Protein AF-A0A970XYF6-F1 (afdb_monomer_lite)

Sequence (187 aa):
MALTLLLAFLLIQAPGLGAMNSCRLVVEAEEDGLLGKEGKPLGPAVLFSDPVTIPAFRMRFVDSKSGQLVVPSTITIAYVWKWLKYPYPEHSWGVWSSASDVVECFEPSAEIQVPEFKVRPRGWYDGKYVKFPFWRRPSFEGIHIVLTLNGSTARSTISPKQSMRLKNKTAVFRVNCTGDSTIVVGK

Foldseek 3Di:
DDDDDDDDDDPPPDDDDDPALDWDFPFDWAWLPPPDDDDDDPDDWDFWDDKDKQAKFKEAEAAQPPRHQDWFPWKKKWFKKWAFDPPDPVDNLGDTGMITTIIIRNDTDRMHIDHIDIHIFTDDDPCPDVDNPDPDGMGGAFMKMWTHHDVAIAIDTQGPVRSVLRHVWYWYWHGDRPDHIYIDTDD

Secondary structure (DSSP, 8-state):
---------------------BEE----EEETGGG----S-SSS--EE---EEE--EEEEEEETTT--B---SEEEEEEEEEEEE-SBTTBTT-EEEEEEEEEEE-S--SEEEEPPEEE--EE------SS---S---EEEEEEEEEEETTEEEEEEE-HHHHTT-TT-EEEEEE-SSS--EEEE--

pLDDT: mean 76.96, std 18.79, range [36.03, 96.06]

Structure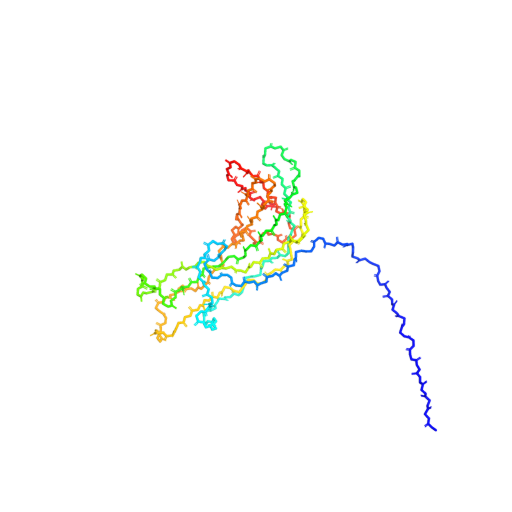 (mmCIF, N/CA/C/O backbone):
data_AF-A0A970XYF6-F1
#
_entry.id   AF-A0A970XYF6-F1
#
loop_
_atom_site.group_PDB
_atom_site.id
_atom_site.type_symbol
_atom_site.label_atom_id
_atom_site.label_alt_id
_atom_site.label_comp_id
_atom_site.label_asym_id
_atom_site.label_entity_id
_atom_site.label_seq_id
_atom_site.pdbx_PDB_ins_code
_atom_site.Cartn_x
_atom_site.Cartn_y
_atom_site.Cartn_z
_atom_site.occupancy
_atom_site.B_iso_or_equiv
_atom_site.auth_seq_id
_atom_site.auth_comp_id
_atom_site.auth_asym_id
_atom_site.auth_atom_id
_atom_site.pdbx_PDB_model_num
ATOM 1 N N . MET A 1 1 ? -35.439 -51.727 -24.763 1.00 43.12 1 MET A N 1
ATOM 2 C CA . MET A 1 1 ? -34.171 -51.345 -24.105 1.00 43.12 1 MET A CA 1
ATOM 3 C C . MET A 1 1 ? -34.085 -49.829 -24.068 1.00 43.12 1 MET A C 1
ATOM 5 O O . MET A 1 1 ? -33.892 -49.245 -25.120 1.00 43.12 1 MET A O 1
ATOM 9 N N . ALA A 1 2 ? -34.300 -49.225 -22.898 1.00 36.56 2 ALA A N 1
ATOM 10 C CA . ALA A 1 2 ? -33.763 -47.925 -22.468 1.00 36.56 2 ALA A CA 1
ATOM 11 C C . ALA A 1 2 ? -34.399 -47.611 -21.104 1.00 36.56 2 ALA A C 1
ATOM 13 O O . ALA A 1 2 ? -35.549 -47.192 -21.021 1.00 36.56 2 ALA A O 1
ATOM 14 N N . LEU A 1 3 ? -33.667 -47.936 -20.039 1.00 36.12 3 LEU A N 1
ATOM 15 C CA . LEU A 1 3 ? -34.016 -47.648 -18.654 1.00 36.12 3 LEU A CA 1
ATOM 16 C C . LEU A 1 3 ? -33.386 -46.291 -18.315 1.00 36.12 3 LEU A C 1
ATOM 18 O O . LEU A 1 3 ? -32.170 -46.203 -18.157 1.00 36.12 3 LEU A O 1
ATOM 22 N N . THR A 1 4 ? -34.184 -45.227 -18.272 1.00 42.38 4 THR A N 1
ATOM 23 C CA . THR A 1 4 ? -33.694 -43.875 -17.970 1.00 42.38 4 THR A CA 1
ATOM 24 C C . THR A 1 4 ? -33.702 -43.664 -16.457 1.00 42.38 4 THR A C 1
ATOM 26 O O . THR A 1 4 ? -34.743 -43.406 -15.857 1.00 42.38 4 THR A O 1
ATOM 29 N N . LEU A 1 5 ? -32.532 -43.812 -15.833 1.00 42.03 5 LEU A N 1
ATOM 30 C CA . LEU A 1 5 ? -32.266 -43.440 -14.443 1.00 42.03 5 LEU A CA 1
ATOM 31 C C . LEU A 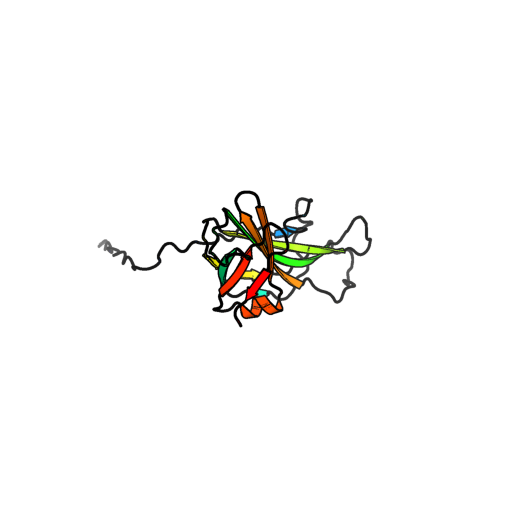1 5 ? -32.232 -41.902 -14.339 1.00 42.03 5 LEU A C 1
ATOM 33 O O . LEU A 1 5 ? -31.308 -41.275 -14.855 1.00 42.03 5 LEU A O 1
ATOM 37 N N . LEU A 1 6 ? -33.205 -41.284 -13.665 1.00 41.19 6 LEU A N 1
ATOM 38 C CA . LEU A 1 6 ? -33.086 -39.895 -13.208 1.00 41.19 6 LEU A CA 1
ATOM 39 C C . LEU A 1 6 ? -32.443 -39.893 -11.815 1.00 41.19 6 LEU A C 1
ATOM 41 O O . LEU A 1 6 ? -33.078 -40.253 -10.825 1.00 41.19 6 LEU A O 1
ATOM 45 N N . LEU A 1 7 ? -31.170 -39.494 -11.744 1.00 44.16 7 LEU A N 1
ATOM 46 C CA . LEU A 1 7 ? -30.498 -39.172 -10.486 1.00 44.16 7 LEU A CA 1
ATOM 47 C C . LEU A 1 7 ? -31.094 -37.880 -9.909 1.00 44.16 7 LEU A C 1
ATOM 49 O O . LEU A 1 7 ? -30.929 -36.800 -10.476 1.00 44.16 7 LEU A O 1
ATOM 53 N N . ALA A 1 8 ? -31.738 -37.990 -8.749 1.00 43.50 8 ALA A N 1
ATOM 54 C CA . ALA A 1 8 ? -32.056 -36.857 -7.895 1.00 43.50 8 ALA A CA 1
ATOM 55 C C . ALA A 1 8 ? -30.763 -36.345 -7.234 1.00 43.50 8 ALA A C 1
ATOM 57 O O . ALA A 1 8 ? -30.212 -36.989 -6.341 1.00 43.50 8 ALA A O 1
ATOM 58 N N . PHE A 1 9 ? -30.266 -35.190 -7.676 1.00 40.78 9 PHE A N 1
ATOM 59 C CA . PHE A 1 9 ? -29.205 -34.468 -6.978 1.00 40.78 9 PHE A CA 1
ATOM 60 C C . PHE A 1 9 ? -29.802 -33.756 -5.757 1.00 40.78 9 PHE A C 1
ATOM 62 O O . PHE A 1 9 ? -30.422 -32.700 -5.874 1.00 40.78 9 PHE A O 1
ATOM 69 N N . LEU A 1 10 ? -29.603 -34.342 -4.574 1.00 37.97 10 LEU A N 1
ATOM 70 C CA . LEU A 1 10 ? -29.717 -33.631 -3.304 1.00 37.97 10 LEU A CA 1
ATOM 71 C C . LEU A 1 10 ? -28.627 -32.550 -3.250 1.00 37.97 10 LEU A C 1
ATOM 73 O O . LEU A 1 10 ? -27.446 -32.849 -3.075 1.00 37.97 10 LEU A O 1
ATOM 77 N N . LEU A 1 11 ? -29.028 -31.286 -3.383 1.00 37.09 11 LEU A N 1
ATOM 78 C CA . LEU A 1 11 ? -28.206 -30.145 -2.990 1.00 37.09 11 LEU A CA 1
ATOM 79 C C . LEU A 1 11 ? -28.120 -30.123 -1.461 1.00 37.09 11 LEU A C 1
ATOM 81 O O . LEU A 1 11 ? -29.025 -29.655 -0.773 1.00 37.09 11 LEU A O 1
ATOM 85 N N . ILE A 1 12 ? -27.015 -30.643 -0.933 1.00 41.81 12 ILE A N 1
ATOM 86 C CA . ILE A 1 12 ? -26.591 -30.399 0.443 1.00 41.81 12 ILE A CA 1
ATOM 87 C C . ILE A 1 12 ? -26.242 -28.908 0.527 1.00 41.81 12 ILE A C 1
ATOM 89 O O . ILE A 1 12 ? -25.184 -28.479 0.068 1.00 41.81 12 ILE A O 1
ATOM 93 N N . GLN A 1 13 ? -27.147 -28.103 1.083 1.00 40.66 13 GLN A N 1
ATOM 94 C CA . GLN A 1 13 ? -26.818 -26.752 1.525 1.00 40.66 13 GLN A CA 1
ATOM 95 C C . GLN A 1 13 ? -25.887 -26.872 2.733 1.00 40.66 13 GLN A C 1
ATOM 97 O O . GLN A 1 13 ? -26.321 -27.183 3.841 1.00 40.66 13 GLN A O 1
ATOM 102 N N . ALA A 1 14 ? -24.591 -26.657 2.512 1.00 38.78 14 ALA A N 1
ATOM 103 C CA . ALA A 1 14 ? -23.651 -26.451 3.601 1.00 38.78 14 ALA A CA 1
ATOM 104 C C . ALA A 1 14 ? -23.989 -25.116 4.297 1.00 38.78 14 ALA A C 1
ATOM 106 O O . ALA A 1 14 ? -24.052 -24.085 3.621 1.00 38.78 14 ALA A O 1
ATOM 107 N N . PRO A 1 15 ? -24.208 -25.096 5.622 1.00 45.72 15 PRO A N 1
ATOM 108 C CA . PRO A 1 15 ? -24.385 -23.858 6.357 1.00 45.72 15 PRO A CA 1
ATOM 109 C C . PRO A 1 15 ? -23.005 -23.296 6.710 1.00 45.72 15 PRO A C 1
ATOM 111 O O . PRO A 1 15 ? -22.177 -23.991 7.294 1.00 45.72 15 PRO A O 1
ATOM 114 N N . GLY A 1 16 ? -22.770 -22.023 6.401 1.00 40.62 16 GLY A N 1
ATOM 115 C CA . GLY A 1 16 ? -21.688 -21.265 7.027 1.00 40.62 16 GLY A CA 1
ATOM 116 C C . GLY A 1 16 ? -20.791 -20.512 6.060 1.00 40.62 16 GLY A C 1
ATOM 117 O O . GLY A 1 16 ? -19.700 -20.962 5.745 1.00 40.62 16 GLY A O 1
ATOM 118 N N . LEU A 1 17 ? -21.219 -19.310 5.692 1.00 36.03 17 LEU A N 1
ATOM 119 C CA . LEU A 1 17 ? -20.351 -18.143 5.552 1.00 36.03 17 LEU A CA 1
ATOM 120 C C . LEU A 1 17 ? -21.277 -16.937 5.681 1.00 36.03 17 LEU A C 1
ATOM 122 O O . LEU A 1 17 ? -22.024 -16.610 4.762 1.00 36.03 17 LEU A O 1
ATOM 126 N N . GLY A 1 18 ? -21.294 -16.336 6.875 1.00 36.62 18 GLY A N 1
ATOM 127 C CA . GLY A 1 18 ? -21.912 -15.028 7.064 1.00 36.62 18 GLY A CA 1
ATOM 128 C C . GLY A 1 18 ? -21.359 -14.067 6.018 1.00 36.62 18 GLY A C 1
ATOM 129 O O . GLY A 1 18 ? -20.198 -14.206 5.634 1.00 36.62 18 GLY A O 1
ATOM 130 N N . ALA A 1 19 ? -22.201 -13.152 5.539 1.00 39.38 19 ALA A N 1
ATOM 131 C CA . ALA A 1 19 ? -21.832 -12.109 4.592 1.00 39.38 19 ALA A CA 1
ATOM 132 C C . ALA A 1 19 ? -20.520 -11.447 5.045 1.00 39.38 19 ALA A C 1
ATOM 134 O O . ALA A 1 19 ? -20.491 -10.658 5.987 1.00 39.38 19 ALA A O 1
ATOM 135 N N . MET A 1 20 ? -19.406 -11.875 4.453 1.00 48.31 20 MET A N 1
ATOM 136 C CA . MET A 1 20 ? -18.108 -11.269 4.684 1.00 48.31 20 MET A CA 1
ATOM 137 C C . MET A 1 20 ? -18.105 -10.015 3.834 1.00 48.31 20 MET A C 1
ATOM 139 O O . MET A 1 20 ? -18.217 -10.138 2.616 1.00 48.31 20 MET A O 1
ATOM 143 N N . ASN A 1 21 ? -17.959 -8.855 4.475 1.00 54.66 21 ASN A N 1
ATOM 144 C CA . ASN A 1 21 ? -17.740 -7.569 3.821 1.00 54.66 21 ASN A CA 1
ATOM 145 C C . ASN A 1 21 ? -16.578 -7.717 2.829 1.00 54.66 21 ASN A C 1
ATOM 147 O O . ASN A 1 21 ? -15.404 -7.726 3.216 1.00 54.66 21 ASN A O 1
ATOM 151 N N . SER A 1 22 ? -16.911 -7.976 1.566 1.00 59.53 22 SER A N 1
ATOM 152 C CA . SER A 1 22 ? -15.974 -8.535 0.598 1.00 59.53 22 SER A CA 1
ATOM 153 C C . SER A 1 22 ? -15.384 -7.397 -0.213 1.00 59.53 22 SER A C 1
ATOM 155 O O . SER A 1 22 ? -16.079 -6.730 -0.979 1.00 59.53 22 SER A O 1
ATOM 157 N N . CYS A 1 23 ? -14.085 -7.151 -0.045 1.00 67.88 23 CYS A N 1
ATOM 158 C CA . CYS A 1 23 ? -13.367 -6.306 -0.985 1.00 67.88 23 CYS A CA 1
ATOM 159 C C . CYS A 1 23 ? -13.406 -6.969 -2.362 1.00 67.88 23 CYS A C 1
ATOM 161 O O . CYS A 1 23 ? -12.935 -8.100 -2.520 1.00 67.88 23 CYS A O 1
ATOM 163 N N . ARG A 1 24 ? -13.961 -6.280 -3.363 1.00 66.56 24 ARG A N 1
ATOM 164 C CA . ARG A 1 24 ? -13.947 -6.779 -4.735 1.00 66.56 24 ARG A CA 1
ATOM 165 C C . ARG A 1 24 ? -12.650 -6.319 -5.375 1.00 66.56 24 ARG A C 1
ATOM 167 O O . ARG A 1 24 ? -12.342 -5.136 -5.474 1.00 66.56 24 ARG A O 1
ATOM 174 N N . LEU A 1 25 ? -11.886 -7.299 -5.828 1.00 58.03 25 LEU A N 1
ATOM 175 C CA . LEU A 1 25 ? -10.643 -7.072 -6.535 1.00 58.03 25 LEU A CA 1
ATOM 176 C C . LEU A 1 25 ? -10.943 -6.455 -7.913 1.00 58.03 25 LEU A C 1
ATOM 178 O O . LEU A 1 25 ? -11.355 -7.165 -8.831 1.00 58.03 25 LEU A O 1
ATOM 182 N N . VAL A 1 26 ? -10.763 -5.144 -8.055 1.00 59.75 26 VAL A N 1
ATOM 183 C CA . VAL A 1 26 ? -10.820 -4.445 -9.347 1.00 59.75 26 VAL A CA 1
ATOM 184 C C . VAL A 1 26 ? -9.387 -4.170 -9.781 1.00 59.75 26 VAL A C 1
ATOM 186 O O . VAL A 1 26 ? -8.853 -3.101 -9.533 1.00 59.75 26 VAL A O 1
ATOM 189 N N . VAL A 1 27 ? -8.732 -5.172 -10.378 1.00 55.72 27 VAL A N 1
ATOM 190 C CA . VAL A 1 27 ? -7.334 -5.031 -10.816 1.00 55.72 27 VAL A CA 1
ATOM 191 C C . VAL A 1 27 ? -7.280 -4.141 -12.049 1.00 55.72 27 VAL A C 1
ATOM 193 O O . VAL A 1 27 ? -7.317 -4.620 -13.182 1.00 55.72 27 VAL A O 1
ATOM 196 N N . GLU A 1 28 ? -7.171 -2.845 -11.817 1.00 60.72 28 GLU A N 1
ATOM 197 C CA . GLU A 1 28 ? -6.779 -1.883 -12.831 1.00 60.72 28 GLU A CA 1
ATOM 198 C C . GLU A 1 28 ? -5.306 -1.558 -12.621 1.00 60.72 28 GLU A C 1
ATOM 200 O O . GLU A 1 28 ? -4.894 -1.122 -11.548 1.00 60.72 28 GLU A O 1
ATOM 205 N N . ALA A 1 29 ? -4.503 -1.862 -13.641 1.00 57.31 29 ALA A N 1
ATOM 206 C CA . ALA A 1 29 ? -3.113 -1.449 -13.689 1.00 57.31 29 ALA A CA 1
ATOM 207 C C . ALA A 1 29 ? -3.100 0.049 -13.992 1.00 57.31 29 ALA A C 1
ATOM 209 O O . ALA A 1 29 ? -3.241 0.444 -15.149 1.00 57.31 29 ALA A O 1
ATOM 210 N N . GLU A 1 30 ? -2.979 0.867 -12.958 1.00 57.53 30 GLU A N 1
ATOM 2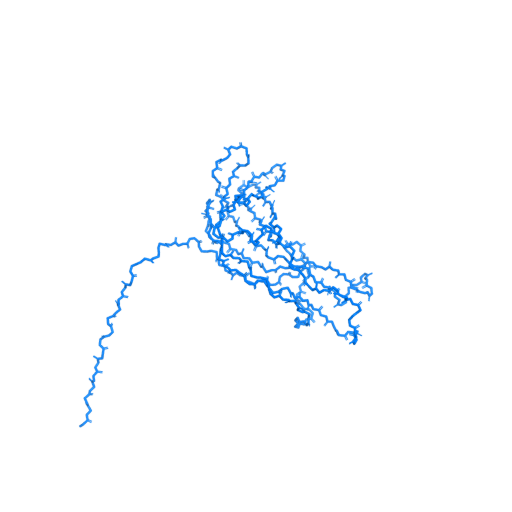11 C CA . GLU A 1 30 ? -2.908 2.313 -13.116 1.00 57.53 30 GLU A CA 1
ATOM 212 C C . GLU A 1 30 ? -1.446 2.712 -13.330 1.00 57.53 30 GLU A C 1
ATOM 214 O O . GLU A 1 30 ? -0.596 2.527 -12.450 1.00 57.53 30 GLU A O 1
ATOM 219 N N . GLU A 1 31 ? -1.137 3.211 -14.528 1.00 57.84 31 GLU A N 1
ATOM 220 C CA . GLU A 1 31 ? 0.138 3.869 -14.808 1.00 57.84 31 GLU A CA 1
ATOM 221 C C . GLU A 1 31 ? 0.126 5.252 -14.147 1.00 57.84 31 GLU A C 1
ATOM 223 O O . GLU A 1 31 ? -0.870 5.962 -14.206 1.00 57.84 31 GLU A O 1
ATOM 228 N N . ASP A 1 32 ? 1.214 5.608 -13.461 1.00 55.28 32 ASP A N 1
ATOM 229 C CA . ASP A 1 32 ? 1.332 6.828 -12.651 1.00 55.28 32 ASP A CA 1
ATOM 230 C C . ASP A 1 32 ? 0.436 6.858 -11.378 1.00 55.28 32 ASP A C 1
ATOM 232 O O . ASP A 1 32 ? 0.426 7.850 -10.642 1.00 55.28 32 ASP A O 1
ATOM 236 N N . GLY A 1 33 ? -0.187 5.716 -11.030 1.00 44.66 33 GLY A N 1
ATOM 237 C CA . GLY A 1 33 ? -0.936 5.459 -9.786 1.00 44.66 33 GLY A CA 1
ATOM 238 C C . GLY A 1 33 ? -2.170 6.349 -9.602 1.00 44.66 33 GLY A C 1
ATOM 239 O O . GLY A 1 33 ? -2.451 7.174 -10.461 1.00 44.66 33 GLY A O 1
ATOM 240 N N . LEU A 1 34 ? -2.843 6.240 -8.443 1.00 38.53 34 LEU A N 1
ATOM 241 C CA . LEU A 1 34 ? -4.083 6.963 -8.052 1.00 38.53 34 LEU A CA 1
ATOM 242 C C . LEU A 1 34 ? -4.062 8.511 -8.203 1.00 38.53 34 LEU A C 1
ATOM 244 O O . LEU A 1 34 ? -4.996 9.189 -7.774 1.00 38.53 34 LEU A O 1
ATOM 248 N N . LEU A 1 35 ? -2.981 9.105 -8.724 1.00 40.03 35 LEU A N 1
ATOM 249 C CA . LEU A 1 35 ? -2.755 10.540 -8.911 1.00 40.03 35 LEU A CA 1
ATOM 250 C C . LEU A 1 35 ? -2.200 10.915 -10.311 1.00 40.03 35 LEU A C 1
ATOM 252 O O . LEU A 1 35 ? -1.756 12.053 -10.482 1.00 40.03 35 LEU A O 1
ATOM 256 N N . GLY A 1 36 ? -2.204 10.024 -11.310 1.00 38.88 36 GLY A N 1
ATOM 257 C CA . GLY A 1 36 ? -1.518 10.238 -12.594 1.00 38.88 36 GLY A CA 1
ATOM 258 C C . GLY A 1 36 ? -2.420 10.350 -13.828 1.00 38.88 36 GLY A C 1
ATOM 259 O O . GLY A 1 36 ? -3.229 9.474 -14.107 1.00 38.88 36 GLY A O 1
ATOM 260 N N . LYS A 1 37 ? -2.254 11.432 -14.606 1.00 46.06 37 LY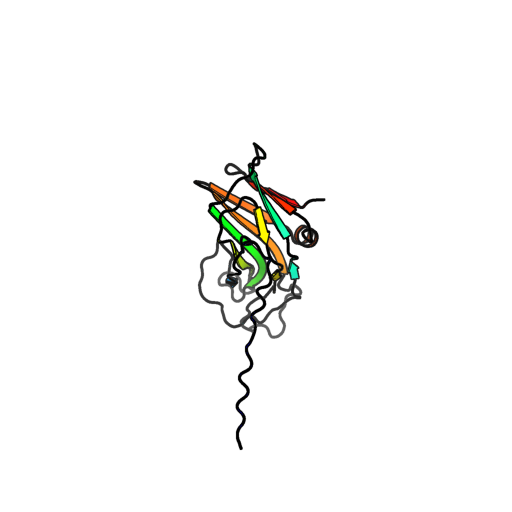S A N 1
ATOM 261 C CA . LYS A 1 37 ? -2.854 11.622 -15.937 1.00 46.06 37 LYS A CA 1
ATOM 262 C C . LYS A 1 37 ? -1.947 10.993 -16.992 1.00 46.06 37 LYS A C 1
ATOM 264 O O . LYS A 1 37 ? -0.906 11.570 -17.265 1.00 46.06 37 LYS A O 1
ATOM 269 N N . GLU A 1 38 ? -2.372 9.901 -17.616 1.00 49.22 38 GLU A N 1
ATOM 270 C CA . GLU A 1 38 ? -2.328 9.688 -19.073 1.00 49.22 38 GLU A CA 1
ATOM 271 C C . GLU A 1 38 ? -2.787 8.268 -19.418 1.00 49.22 38 GLU A C 1
ATOM 273 O O . GLU A 1 38 ? -2.463 7.294 -18.748 1.00 49.22 38 GLU A O 1
ATOM 278 N N . GLY A 1 39 ? -3.639 8.176 -20.438 1.00 56.00 39 GLY A N 1
ATOM 279 C CA . GLY A 1 39 ? -4.306 6.942 -20.824 1.00 56.00 39 GLY A CA 1
ATOM 280 C C . GLY A 1 39 ? -3.444 5.985 -21.650 1.00 56.00 39 GLY A C 1
ATOM 281 O O . GLY A 1 39 ? -2.505 6.390 -22.320 1.00 56.00 39 GLY A O 1
ATOM 282 N N . LYS A 1 40 ? -3.918 4.732 -21.656 1.00 45.41 40 LYS A N 1
ATOM 283 C CA . LYS A 1 40 ? -3.529 3.540 -22.431 1.00 45.41 40 LYS A CA 1
ATOM 284 C C . LYS A 1 40 ? -2.035 3.144 -22.390 1.00 45.41 40 LYS A C 1
ATOM 286 O O . LYS A 1 40 ? -1.196 3.872 -22.906 1.00 45.41 40 LYS A O 1
ATOM 291 N N . PRO A 1 41 ? -1.723 1.922 -21.911 1.00 51.12 41 PRO A N 1
ATOM 292 C CA . PRO A 1 41 ? -0.349 1.433 -21.823 1.00 51.12 41 PRO A CA 1
ATOM 293 C C . PRO A 1 41 ? 0.331 1.363 -23.197 1.00 51.12 41 PRO A C 1
ATOM 295 O O . PRO A 1 41 ? -0.304 1.027 -24.201 1.00 51.12 41 PRO A O 1
ATOM 298 N N . LEU A 1 42 ? 1.649 1.593 -23.223 1.00 55.25 42 LEU A N 1
ATOM 299 C CA . LEU A 1 42 ? 2.516 1.618 -24.420 1.00 55.25 42 LEU A CA 1
ATOM 300 C C . LEU A 1 42 ? 2.653 0.262 -25.160 1.00 55.25 42 LEU A C 1
ATOM 302 O O . LEU A 1 42 ? 3.444 0.142 -26.094 1.00 55.25 42 LEU A O 1
ATOM 306 N N . GLY A 1 43 ? 1.915 -0.775 -24.752 1.00 62.59 43 GLY A N 1
ATOM 307 C CA . GLY A 1 43 ? 1.999 -2.142 -25.274 1.00 62.59 43 GLY A CA 1
ATOM 308 C C . GLY A 1 43 ? 1.848 -3.193 -24.165 1.00 62.59 43 GLY A C 1
ATOM 309 O O . GLY A 1 43 ? 1.397 -2.868 -23.065 1.00 62.59 43 GLY A O 1
ATOM 310 N N . PRO A 1 44 ? 2.197 -4.470 -24.404 1.00 64.75 44 PRO A N 1
ATOM 311 C CA . PRO A 1 44 ? 2.301 -5.454 -23.329 1.00 64.75 44 PRO A CA 1
ATOM 312 C C . PRO A 1 44 ? 3.481 -5.125 -22.399 1.00 64.75 44 PRO A C 1
ATOM 314 O O . PRO A 1 44 ? 4.496 -4.580 -22.832 1.00 64.75 44 PRO A O 1
ATOM 317 N N . ALA A 1 45 ? 3.369 -5.482 -21.118 1.00 67.50 45 ALA A N 1
ATOM 318 C CA . ALA A 1 45 ? 4.500 -5.394 -20.198 1.00 67.50 45 ALA A CA 1
ATOM 319 C C . ALA A 1 45 ? 5.614 -6.356 -20.643 1.00 67.50 45 ALA A C 1
ATOM 321 O O . ALA A 1 45 ? 5.345 -7.495 -21.027 1.00 67.50 45 ALA A O 1
ATOM 322 N N . VAL A 1 46 ? 6.863 -5.903 -20.572 1.00 73.94 46 VAL A N 1
ATOM 323 C CA . VAL A 1 46 ? 8.044 -6.662 -21.034 1.00 73.94 46 VAL A CA 1
ATOM 324 C C . VAL A 1 46 ? 9.139 -6.758 -19.972 1.00 73.94 46 VAL A C 1
ATOM 326 O O . VAL A 1 46 ? 10.044 -7.581 -20.090 1.00 73.94 46 VAL A O 1
ATOM 329 N N . LEU A 1 47 ? 9.050 -5.955 -18.909 1.00 76.12 47 LEU A N 1
ATOM 330 C CA . LEU A 1 47 ? 9.914 -6.051 -17.738 1.00 76.12 47 LEU A CA 1
ATOM 331 C C . LEU A 1 47 ? 9.114 -6.619 -16.577 1.00 76.12 47 LEU A C 1
ATOM 333 O O . LEU A 1 47 ? 8.038 -6.116 -16.257 1.00 76.12 47 LEU A O 1
ATOM 337 N N . PHE A 1 48 ? 9.668 -7.630 -15.919 1.00 80.56 48 PHE A N 1
ATOM 338 C CA . PHE A 1 48 ? 9.036 -8.295 -14.788 1.00 80.56 48 PHE A CA 1
ATOM 339 C C . PHE A 1 48 ? 10.049 -8.516 -13.674 1.00 80.56 48 PHE A C 1
ATOM 341 O O . PHE A 1 48 ? 11.236 -8.747 -13.921 1.00 80.56 48 PHE A O 1
ATOM 348 N N . SER A 1 49 ? 9.545 -8.481 -12.450 1.00 85.75 49 SER A N 1
ATOM 349 C CA . SER A 1 49 ? 10.259 -8.949 -11.269 1.00 85.75 49 SER A CA 1
ATOM 350 C C . SER A 1 49 ? 9.516 -10.098 -10.619 1.00 85.75 49 SER A C 1
ATOM 352 O O . SER A 1 49 ? 8.374 -10.404 -10.975 1.00 85.75 49 SER A O 1
ATOM 354 N N . ASP A 1 50 ? 10.173 -10.719 -9.643 1.00 88.75 50 ASP A N 1
ATOM 355 C CA . ASP A 1 50 ? 9.555 -11.771 -8.857 1.00 88.75 50 ASP A CA 1
ATOM 356 C C . ASP A 1 50 ? 8.262 -11.255 -8.206 1.00 88.75 50 ASP A C 1
ATOM 358 O O . ASP A 1 50 ? 8.218 -10.130 -7.689 1.00 88.75 50 ASP A O 1
ATOM 362 N N . PRO A 1 51 ? 7.183 -12.050 -8.254 1.00 90.75 51 PRO A N 1
ATOM 363 C CA . PRO A 1 51 ? 5.922 -11.651 -7.665 1.00 90.75 51 PRO A CA 1
ATOM 364 C C . PRO A 1 51 ? 6.046 -11.560 -6.144 1.00 90.75 51 PRO A C 1
ATOM 366 O O . PRO A 1 51 ? 6.696 -12.389 -5.507 1.00 90.75 51 PRO A O 1
ATOM 369 N N . VAL A 1 52 ? 5.344 -10.595 -5.557 1.00 92.88 52 VAL A N 1
ATOM 370 C CA . VAL A 1 52 ? 5.298 -10.391 -4.108 1.00 92.88 52 VAL A CA 1
ATOM 371 C C . VAL A 1 52 ? 3.913 -10.774 -3.606 1.00 92.88 52 VAL A C 1
ATOM 373 O O . VAL A 1 52 ? 2.916 -10.148 -3.964 1.00 92.88 52 VAL A O 1
ATOM 376 N N . THR A 1 53 ? 3.842 -11.814 -2.777 1.00 93.88 53 THR A N 1
ATOM 377 C CA . THR A 1 53 ? 2.589 -12.227 -2.137 1.00 93.88 53 THR A CA 1
ATOM 378 C C . THR A 1 53 ? 2.363 -11.413 -0.871 1.00 93.88 53 THR A C 1
ATOM 380 O O . THR A 1 53 ? 3.138 -11.501 0.083 1.00 93.88 53 THR A O 1
ATOM 383 N N . ILE A 1 54 ? 1.279 -10.645 -0.852 1.00 93.75 54 ILE A N 1
ATOM 384 C CA . ILE A 1 54 ? 0.792 -9.948 0.332 1.00 93.75 54 ILE A CA 1
ATOM 385 C C . ILE A 1 54 ? -0.231 -10.853 1.016 1.00 93.75 54 ILE A C 1
ATOM 387 O O . ILE A 1 54 ? -1.268 -11.124 0.410 1.00 93.75 54 ILE A O 1
ATOM 391 N N . PRO A 1 55 ? 0.031 -11.328 2.247 1.00 93.31 55 PRO A N 1
ATOM 392 C CA . PRO A 1 55 ? -0.871 -12.252 2.925 1.00 93.31 55 PRO A CA 1
ATOM 393 C C . PRO A 1 55 ? -2.216 -11.583 3.207 1.00 93.31 55 PRO A C 1
ATOM 395 O O . PRO A 1 55 ? -2.266 -10.373 3.414 1.00 93.31 55 PRO A O 1
ATOM 398 N N . ALA A 1 56 ? -3.286 -12.374 3.293 1.00 90.75 56 ALA A N 1
ATOM 399 C CA . ALA A 1 56 ? -4.575 -11.884 3.774 1.00 90.75 56 ALA A CA 1
ATOM 400 C C . ALA A 1 56 ? -4.438 -11.272 5.179 1.00 90.75 56 ALA A C 1
ATOM 402 O O . ALA A 1 56 ? -3.718 -11.804 6.036 1.00 90.75 56 ALA A O 1
ATOM 403 N N . PHE A 1 57 ? -5.139 -10.168 5.433 1.00 91.88 57 PHE A N 1
ATOM 404 C CA . PHE A 1 57 ? -5.039 -9.453 6.704 1.00 91.88 57 PHE A CA 1
ATOM 405 C C . PHE A 1 57 ? -6.306 -8.685 7.057 1.00 91.88 57 PHE A C 1
ATOM 407 O O . PHE A 1 57 ? -7.117 -8.348 6.197 1.00 91.88 57 PHE A O 1
ATOM 414 N N . ARG A 1 58 ? -6.474 -8.413 8.353 1.00 92.25 58 ARG A N 1
ATOM 415 C CA . ARG A 1 58 ? -7.587 -7.604 8.858 1.00 92.25 58 ARG A CA 1
ATOM 416 C C . ARG A 1 58 ? -7.160 -6.159 8.986 1.00 92.25 58 ARG A C 1
ATOM 418 O O . ARG A 1 58 ? -6.038 -5.883 9.413 1.00 92.25 58 ARG A O 1
ATOM 425 N N . MET A 1 59 ? -8.065 -5.245 8.681 1.00 93.12 59 MET A N 1
ATOM 426 C CA . MET A 1 59 ? -7.859 -3.823 8.899 1.00 93.12 59 MET A CA 1
ATOM 427 C C . MET A 1 59 ? -8.974 -3.272 9.773 1.00 93.12 59 MET A C 1
ATOM 429 O O . MET A 1 59 ? -10.137 -3.601 9.560 1.00 93.12 59 MET A O 1
ATOM 433 N N . ARG A 1 60 ? -8.606 -2.451 10.756 1.00 94.94 60 ARG A N 1
ATOM 434 C CA . ARG A 1 60 ? -9.530 -1.738 11.641 1.00 94.94 60 ARG A CA 1
ATOM 435 C C . ARG A 1 60 ? -9.280 -0.241 11.535 1.00 94.94 60 ARG A C 1
ATOM 437 O O . ARG A 1 60 ? -8.126 0.187 11.605 1.00 94.94 60 ARG A O 1
ATOM 444 N N . PHE A 1 61 ? -10.347 0.536 11.427 1.00 94.81 61 PHE A N 1
ATOM 445 C CA . PHE A 1 61 ? -10.296 1.990 11.306 1.00 94.81 61 PHE A CA 1
ATOM 446 C C . PHE A 1 61 ? -10.686 2.642 12.629 1.00 94.81 61 PHE A C 1
ATOM 448 O O . PHE A 1 61 ? -11.746 2.352 13.184 1.00 94.81 61 PHE A O 1
ATOM 455 N N . VAL A 1 62 ? -9.821 3.515 13.144 1.00 95.50 62 VAL A N 1
ATOM 456 C CA . VAL A 1 62 ? -10.066 4.254 14.388 1.00 95.50 62 VAL A CA 1
ATOM 457 C C . VAL A 1 62 ? -9.736 5.725 14.217 1.00 95.50 62 VAL A C 1
ATOM 459 O O . VAL A 1 62 ? -8.778 6.070 13.526 1.00 95.50 62 VAL A O 1
ATOM 462 N N . ASP A 1 63 ? -10.481 6.596 14.880 1.00 94.31 63 ASP A N 1
ATOM 463 C CA . ASP A 1 63 ? -10.123 8.002 14.998 1.00 94.31 63 ASP A CA 1
ATOM 464 C C . ASP A 1 63 ? -8.862 8.137 15.863 1.00 94.31 63 ASP A C 1
ATOM 466 O O . ASP A 1 63 ? -8.753 7.563 16.948 1.00 94.31 63 ASP A O 1
ATOM 470 N N . SER A 1 64 ? -7.877 8.882 15.369 1.00 94.06 64 SER A N 1
ATOM 471 C CA . SER A 1 64 ? -6.569 9.027 16.020 1.00 94.06 64 SER A CA 1
ATOM 472 C C . SER A 1 64 ? -6.614 9.742 17.370 1.00 94.06 64 SER A C 1
ATOM 474 O O . SER A 1 64 ? -5.716 9.518 18.183 1.00 94.06 64 SER A O 1
ATOM 476 N N . LYS A 1 65 ? -7.626 10.584 17.620 1.00 91.88 65 LYS A N 1
ATOM 477 C CA . LYS A 1 65 ? -7.742 11.374 18.855 1.00 91.88 65 LYS A CA 1
ATOM 478 C C . LYS A 1 65 ? -8.535 10.631 19.926 1.00 91.88 65 LYS A C 1
ATOM 480 O O . LYS A 1 65 ? -8.095 10.541 21.066 1.00 91.88 65 LYS A O 1
ATOM 485 N N . SER A 1 66 ? -9.698 10.109 19.556 1.00 93.44 66 SER A N 1
ATOM 486 C CA . SER A 1 66 ? -10.647 9.454 20.461 1.00 93.44 66 SER A CA 1
ATOM 487 C C . SER A 1 66 ? -10.429 7.946 20.590 1.00 93.44 66 SER A C 1
ATOM 489 O O . SER A 1 66 ? -10.908 7.341 21.547 1.00 93.44 66 SER A O 1
ATOM 491 N N . GLY A 1 67 ? -9.740 7.317 19.633 1.00 93.25 67 GLY A N 1
ATOM 492 C CA . GLY A 1 67 ? -9.574 5.863 19.565 1.00 93.25 67 GLY A CA 1
ATOM 493 C C . GLY A 1 67 ? -10.854 5.099 19.213 1.00 93.25 67 GLY A C 1
ATOM 494 O O . GLY A 1 67 ? -10.834 3.868 19.194 1.00 93.25 67 GLY A O 1
ATOM 495 N N . GLN A 1 68 ? -11.958 5.799 18.938 1.00 95.19 68 GLN A N 1
ATOM 496 C CA . GLN A 1 68 ? -13.231 5.184 18.576 1.00 95.19 68 GLN A CA 1
ATOM 497 C C . GLN A 1 68 ? -13.185 4.617 17.158 1.00 95.19 68 GLN A C 1
ATOM 499 O O . GLN A 1 68 ? -12.452 5.114 16.305 1.00 95.19 68 GLN A O 1
ATOM 504 N N . LEU A 1 69 ? -13.979 3.573 16.912 1.00 94.94 69 LEU A N 1
ATOM 505 C CA . LEU A 1 69 ? -14.140 3.001 15.578 1.00 94.94 69 LEU A CA 1
ATOM 506 C C . LEU A 1 69 ? -14.758 4.023 14.627 1.00 94.94 69 LEU A C 1
ATOM 508 O O . LEU A 1 69 ? -15.671 4.758 15.000 1.00 94.94 69 LEU A O 1
ATOM 512 N N . VAL A 1 70 ? -14.283 4.028 13.385 1.00 93.94 70 VAL A N 1
ATOM 513 C CA . VAL A 1 70 ? -14.792 4.917 12.340 1.00 93.94 70 VAL A CA 1
ATOM 514 C C . VAL A 1 70 ? -15.179 4.097 11.123 1.00 93.94 70 VAL A C 1
ATOM 516 O O . VAL A 1 70 ? -14.460 3.182 10.738 1.00 93.94 70 VAL A O 1
ATOM 519 N N . VAL A 1 71 ? -16.313 4.432 10.512 1.00 93.50 71 VAL A N 1
ATOM 520 C CA . VAL A 1 71 ? -16.790 3.783 9.289 1.00 93.50 71 VAL A CA 1
ATOM 521 C C . VAL A 1 71 ? -16.480 4.702 8.101 1.00 93.50 71 VAL A C 1
ATOM 523 O O . VAL A 1 71 ? -17.130 5.740 7.966 1.00 93.50 71 VAL A O 1
ATOM 526 N N . PRO A 1 72 ? -15.472 4.385 7.269 1.00 91.94 72 PRO A N 1
ATOM 527 C CA . PRO A 1 72 ? -15.206 5.135 6.044 1.00 91.94 72 PRO A CA 1
ATOM 528 C C . PRO A 1 72 ? -16.316 4.895 5.010 1.00 91.94 72 PRO A C 1
ATOM 530 O O . PRO A 1 72 ? -16.897 3.811 4.958 1.00 91.94 72 PRO A O 1
ATOM 533 N N . SER A 1 73 ? -16.599 5.897 4.175 1.00 90.00 73 SER A N 1
ATOM 534 C CA . SER A 1 73 ? -17.559 5.777 3.071 1.00 90.00 73 SER A CA 1
ATOM 535 C C . SER A 1 73 ? -16.976 5.000 1.892 1.00 90.00 73 SER A C 1
ATOM 537 O O . SER A 1 73 ? -17.697 4.246 1.246 1.00 90.00 73 SER A O 1
ATOM 539 N N . THR A 1 74 ? -15.674 5.150 1.638 1.00 89.00 74 THR A N 1
ATOM 540 C CA . THR A 1 74 ? -14.932 4.365 0.646 1.00 89.00 74 THR A CA 1
ATOM 541 C C . THR A 1 74 ? -13.572 3.948 1.192 1.00 89.00 74 THR A C 1
ATOM 543 O O . THR A 1 74 ? -12.948 4.653 1.995 1.00 89.00 74 THR A O 1
ATOM 546 N N . ILE A 1 75 ? -13.116 2.777 0.750 1.00 90.19 75 ILE A N 1
ATOM 547 C CA . ILE A 1 75 ? -11.808 2.223 1.089 1.00 90.19 75 ILE A CA 1
ATOM 548 C C . ILE A 1 75 ? -11.139 1.794 -0.210 1.00 90.19 75 ILE A C 1
ATOM 550 O O . ILE A 1 75 ? -11.593 0.855 -0.869 1.00 90.19 75 ILE A O 1
ATOM 554 N N . THR A 1 76 ? -10.032 2.451 -0.532 1.00 90.00 76 THR A N 1
ATOM 555 C CA . THR A 1 76 ? -9.200 2.121 -1.688 1.00 90.00 76 THR A CA 1
ATOM 556 C C . THR A 1 76 ? -7.854 1.607 -1.200 1.00 90.00 76 THR A C 1
ATOM 558 O O . THR A 1 76 ? -7.157 2.271 -0.426 1.00 90.00 76 THR A O 1
ATOM 561 N N . ILE A 1 77 ? -7.483 0.415 -1.653 1.00 91.00 77 ILE A N 1
ATOM 562 C CA . ILE A 1 77 ? -6.209 -0.235 -1.353 1.00 91.00 77 ILE A CA 1
ATOM 563 C C . ILE A 1 77 ? -5.434 -0.342 -2.663 1.00 91.00 77 ILE A C 1
ATOM 565 O O . ILE A 1 77 ? -5.848 -1.053 -3.568 1.00 91.00 77 ILE A O 1
ATOM 569 N N . ALA A 1 78 ? -4.305 0.346 -2.769 1.00 91.25 78 ALA A N 1
ATOM 570 C CA . ALA A 1 78 ? -3.435 0.295 -3.936 1.00 91.25 78 ALA A CA 1
ATOM 571 C C . ALA A 1 78 ? -2.133 -0.434 -3.600 1.00 91.25 78 ALA A C 1
ATOM 573 O O . ALA A 1 78 ? -1.402 -0.057 -2.681 1.00 91.25 78 ALA A O 1
ATOM 574 N N . TYR A 1 79 ? -1.822 -1.476 -4.363 1.00 91.69 79 TYR A N 1
ATOM 575 C CA . TYR A 1 79 ? -0.562 -2.203 -4.270 1.00 91.69 79 TYR A CA 1
ATOM 576 C C . TYR A 1 79 ? 0.438 -1.577 -5.233 1.00 91.69 79 TYR A C 1
ATOM 578 O O . TYR A 1 79 ? 0.373 -1.813 -6.436 1.00 91.69 79 TYR A O 1
ATOM 586 N N . VAL A 1 80 ? 1.345 -0.761 -4.704 1.00 91.38 80 VAL A N 1
ATOM 587 C CA . VAL A 1 80 ? 2.210 0.115 -5.499 1.00 91.38 80 VAL A CA 1
ATOM 588 C C . VAL A 1 80 ? 3.541 -0.565 -5.808 1.00 91.38 80 VAL A C 1
ATOM 590 O O . VAL A 1 80 ? 4.169 -1.171 -4.934 1.00 91.38 80 VAL A O 1
ATOM 593 N N . TRP A 1 81 ? 4.018 -0.423 -7.041 1.00 91.31 81 TRP A N 1
ATOM 594 C CA . TRP A 1 81 ? 5.380 -0.760 -7.447 1.00 91.31 81 TRP A CA 1
ATOM 595 C C . TRP A 1 81 ? 5.997 0.352 -8.296 1.00 91.31 81 TRP A C 1
ATOM 597 O O . TRP A 1 81 ? 5.300 1.171 -8.889 1.00 91.31 81 TRP A O 1
ATOM 607 N N . LYS A 1 82 ? 7.327 0.365 -8.372 1.00 89.38 82 LYS A N 1
ATOM 608 C CA . LYS A 1 82 ? 8.089 1.201 -9.302 1.00 89.38 82 LYS A CA 1
ATOM 609 C C . LYS A 1 82 ? 8.457 0.430 -10.554 1.00 89.38 82 LYS A C 1
ATOM 611 O O . LYS A 1 82 ? 8.721 -0.769 -10.483 1.00 89.38 82 LYS A O 1
ATOM 616 N N . TRP A 1 83 ? 8.539 1.126 -11.678 1.00 84.88 83 TRP A N 1
ATOM 617 C CA . TRP A 1 83 ? 9.021 0.607 -12.956 1.00 84.88 83 TRP A CA 1
ATOM 618 C C . TRP A 1 83 ? 9.725 1.711 -13.754 1.00 84.88 83 TRP A C 1
ATOM 620 O O . TRP A 1 83 ? 9.555 2.891 -13.458 1.00 84.88 83 TRP A O 1
ATOM 630 N N . LEU A 1 84 ? 10.542 1.343 -14.745 1.00 81.38 84 LEU A N 1
ATOM 631 C CA . LEU A 1 84 ? 11.173 2.327 -15.627 1.00 81.38 84 LEU A CA 1
ATOM 632 C C . LEU A 1 84 ? 10.229 2.672 -16.783 1.00 81.38 84 LEU A C 1
ATOM 634 O O . LEU A 1 84 ? 10.086 1.867 -17.700 1.00 81.38 84 LEU A O 1
ATOM 638 N N . LYS A 1 85 ? 9.644 3.871 -16.761 1.00 79.19 85 LYS A N 1
ATOM 639 C CA . LYS A 1 85 ? 8.872 4.443 -17.866 1.00 79.19 85 LYS A CA 1
ATOM 640 C C . LYS A 1 85 ? 9.821 4.881 -18.973 1.00 79.19 85 LYS A C 1
ATOM 642 O O . LYS A 1 85 ? 10.633 5.791 -18.787 1.00 79.19 85 LYS A O 1
ATOM 647 N N . TYR A 1 86 ? 9.743 4.196 -20.111 1.00 72.62 86 TYR A N 1
ATOM 648 C CA . TYR A 1 86 ? 10.532 4.492 -21.300 1.00 72.62 86 TYR A CA 1
ATOM 649 C C . TYR A 1 86 ? 9.728 4.204 -22.581 1.00 72.62 86 TYR A C 1
ATOM 651 O O . TYR A 1 86 ? 9.178 3.104 -22.691 1.00 72.62 86 TYR A O 1
ATOM 659 N N . PRO A 1 87 ? 9.712 5.125 -23.564 1.00 68.81 87 PRO A N 1
ATOM 660 C CA . PRO A 1 87 ? 10.381 6.432 -23.567 1.00 68.81 87 PRO A CA 1
ATOM 661 C C . PRO A 1 87 ? 9.720 7.426 -22.595 1.00 68.81 87 PRO A C 1
ATOM 663 O O . PRO A 1 87 ? 8.563 7.261 -22.220 1.00 68.81 87 PRO A O 1
ATOM 666 N N . TYR A 1 88 ? 10.460 8.455 -22.172 1.00 70.81 88 TYR A N 1
ATOM 667 C CA . TYR A 1 88 ? 9.919 9.561 -21.374 1.00 70.81 88 TYR A CA 1
ATOM 668 C C . TYR A 1 88 ? 10.252 10.897 -22.059 1.00 70.81 88 TYR A C 1
ATOM 670 O O . TYR A 1 88 ? 11.421 11.090 -22.404 1.00 70.81 88 TYR A O 1
ATOM 678 N N . PRO A 1 89 ? 9.282 11.810 -22.283 1.00 70.88 89 PRO A N 1
ATOM 679 C CA . PRO A 1 89 ? 9.495 13.003 -23.115 1.00 70.88 89 PRO A CA 1
ATOM 680 C C . PRO A 1 89 ? 10.652 13.896 -22.651 1.00 70.88 89 PRO A C 1
ATOM 682 O O . PRO A 1 89 ? 11.394 14.434 -23.468 1.00 70.88 89 PRO A O 1
ATOM 685 N N . GLU A 1 90 ? 10.829 14.024 -21.336 1.00 76.62 90 GLU A N 1
ATOM 686 C CA . GLU A 1 90 ? 11.794 14.945 -20.719 1.00 76.62 90 GLU A CA 1
ATOM 687 C C . GLU A 1 90 ? 13.179 14.312 -20.509 1.00 76.62 90 GLU A C 1
ATOM 689 O O . GLU A 1 90 ? 14.177 15.009 -20.313 1.00 76.62 90 GLU A O 1
ATOM 694 N N . HIS A 1 91 ? 13.266 12.979 -20.546 1.00 73.44 91 HIS A N 1
ATOM 695 C CA . HIS A 1 91 ? 14.476 12.240 -20.200 1.00 73.44 91 HIS A CA 1
ATOM 696 C C . HIS A 1 91 ? 14.742 11.132 -21.215 1.00 73.44 91 HIS A C 1
ATOM 698 O O . HIS A 1 91 ? 14.065 10.104 -21.243 1.00 73.44 91 HIS A O 1
ATOM 704 N N . SER A 1 92 ? 15.810 11.295 -22.001 1.00 71.62 92 SER A N 1
ATOM 705 C CA . SER A 1 92 ? 16.209 10.365 -23.071 1.00 71.62 92 SER A CA 1
ATOM 706 C C . SER A 1 92 ? 16.554 8.946 -22.600 1.00 71.62 92 SER A C 1
ATOM 708 O O . SER A 1 92 ? 16.689 8.053 -23.439 1.00 71.62 92 SER A O 1
ATOM 710 N N . TRP A 1 93 ? 16.654 8.742 -21.282 1.00 73.00 93 TRP A N 1
ATOM 711 C CA . TRP A 1 93 ? 16.965 7.487 -20.591 1.00 73.00 93 TRP A CA 1
ATOM 712 C C . TRP A 1 93 ? 15.768 6.914 -19.807 1.00 73.00 93 TRP A C 1
ATOM 714 O O . TRP A 1 93 ? 15.907 5.874 -19.165 1.00 73.00 93 TRP A O 1
ATOM 724 N N . GLY A 1 94 ? 14.597 7.561 -19.870 1.00 78.00 94 GLY A N 1
ATOM 725 C CA . GLY A 1 94 ? 13.401 7.195 -19.103 1.00 78.00 94 GLY A CA 1
ATOM 726 C C . GLY A 1 94 ? 13.390 7.744 -17.676 1.00 78.00 94 GLY A C 1
ATOM 727 O O . GLY A 1 94 ? 14.316 8.438 -17.253 1.00 78.00 94 GLY A O 1
ATOM 728 N N . VAL A 1 95 ? 12.336 7.421 -16.924 1.00 83.56 95 VAL A N 1
ATOM 729 C CA . VAL A 1 95 ? 12.171 7.803 -15.511 1.00 83.56 95 VAL A CA 1
ATOM 730 C C . VAL A 1 95 ? 11.592 6.644 -14.702 1.00 83.56 95 VAL A C 1
ATOM 732 O O . VAL A 1 95 ? 10.855 5.817 -15.228 1.00 83.56 95 VAL A O 1
ATOM 735 N N . TRP A 1 96 ? 11.933 6.550 -13.416 1.00 82.88 96 TRP A N 1
ATOM 736 C CA . TRP A 1 96 ? 11.280 5.590 -12.524 1.00 82.88 96 TRP A CA 1
ATOM 737 C C . TRP A 1 96 ? 9.909 6.126 -12.111 1.00 82.88 96 TRP A C 1
ATOM 739 O O . TRP A 1 96 ? 9.832 7.058 -11.313 1.00 82.88 96 TRP A O 1
ATOM 749 N N . SER A 1 97 ? 8.853 5.514 -12.638 1.00 83.00 97 SER A N 1
ATOM 750 C CA . SER A 1 97 ? 7.457 5.849 -12.352 1.00 83.00 97 SER A CA 1
ATOM 751 C C . SER A 1 97 ? 6.833 4.847 -11.390 1.00 83.00 97 SER A C 1
ATOM 753 O O . SER A 1 97 ? 7.284 3.704 -11.269 1.00 83.00 97 SER A O 1
ATOM 755 N N . SER A 1 98 ? 5.777 5.282 -10.705 1.00 85.44 98 SER A N 1
ATOM 756 C CA . SER A 1 98 ? 4.939 4.398 -9.895 1.00 85.44 98 SER A CA 1
ATOM 757 C C . SER A 1 98 ? 3.814 3.819 -10.747 1.00 85.44 98 SER A C 1
ATOM 759 O O . SER A 1 98 ? 3.356 4.443 -11.699 1.00 85.44 98 SER A O 1
ATOM 761 N N . ALA A 1 99 ? 3.373 2.622 -10.402 1.00 84.44 99 ALA A N 1
ATOM 762 C CA . ALA A 1 99 ? 2.150 2.019 -10.902 1.00 84.44 99 ALA A CA 1
ATOM 763 C C . ALA A 1 99 ? 1.502 1.220 -9.771 1.00 84.44 99 ALA A C 1
ATOM 765 O O . ALA A 1 99 ? 2.173 0.871 -8.791 1.00 84.44 99 ALA A O 1
ATOM 766 N N . SER A 1 100 ? 0.208 0.943 -9.880 1.00 85.94 100 SER A N 1
ATOM 767 C CA . SER A 1 100 ? -0.500 0.171 -8.862 1.00 85.94 100 SER A CA 1
ATOM 768 C C . SER A 1 100 ? -1.573 -0.737 -9.426 1.00 85.94 100 SER A C 1
ATOM 770 O O . SER A 1 100 ? -2.161 -0.451 -10.460 1.00 85.94 100 SER A O 1
ATOM 772 N N . ASP A 1 101 ? -1.832 -1.818 -8.696 1.00 85.38 101 ASP A N 1
ATOM 773 C CA . ASP A 1 101 ? -3.041 -2.620 -8.819 1.00 85.38 101 ASP A CA 1
ATOM 774 C C . ASP A 1 101 ? -3.978 -2.132 -7.702 1.00 85.38 101 ASP A C 1
ATOM 776 O O . ASP A 1 101 ? -3.592 -2.135 -6.526 1.00 85.38 101 ASP A O 1
ATOM 780 N N . VAL A 1 102 ? -5.171 -1.662 -8.060 1.00 83.88 102 VAL A N 1
ATOM 781 C CA . VAL A 1 102 ? -6.148 -1.114 -7.106 1.00 83.88 102 VAL A CA 1
ATOM 782 C C . VAL A 1 102 ? -7.113 -2.209 -6.632 1.00 83.88 102 VAL A C 1
ATOM 784 O O . VAL A 1 102 ? -7.370 -3.193 -7.317 1.00 83.88 102 VAL A O 1
ATOM 787 N N . VAL A 1 103 ? -7.606 -2.090 -5.403 1.00 81.75 103 VAL A N 1
ATOM 788 C CA . VAL A 1 103 ? -8.652 -2.932 -4.821 1.00 81.75 103 VAL A CA 1
ATOM 789 C C . VAL A 1 103 ? -9.614 -2.030 -4.069 1.00 81.75 103 VAL A C 1
ATOM 791 O O . VAL A 1 103 ? -9.205 -1.259 -3.198 1.00 81.75 103 VAL A O 1
ATOM 794 N N . GLU A 1 104 ? -10.897 -2.154 -4.389 1.00 81.81 104 GLU A N 1
ATOM 795 C CA . GLU A 1 104 ? -11.963 -1.372 -3.776 1.00 81.81 104 GLU A CA 1
ATOM 796 C C . GLU A 1 104 ? -12.831 -2.263 -2.888 1.00 81.81 104 GLU A C 1
ATOM 798 O O . GLU A 1 104 ? -13.225 -3.376 -3.256 1.00 81.81 104 GLU A O 1
ATOM 803 N N . CYS A 1 105 ? -13.130 -1.780 -1.685 1.00 79.94 105 CYS A N 1
ATOM 804 C CA . CYS A 1 105 ? -14.050 -2.458 -0.781 1.00 79.94 105 CYS A CA 1
ATOM 805 C C . CYS A 1 105 ? -15.405 -1.750 -0.811 1.00 79.94 105 CYS A C 1
ATOM 807 O O . CYS A 1 105 ? -15.491 -0.566 -0.494 1.00 79.94 105 CYS A O 1
ATOM 809 N N . PHE A 1 106 ? -16.453 -2.480 -1.207 1.00 66.75 106 PHE A N 1
ATOM 810 C CA . PHE A 1 106 ? -17.756 -1.907 -1.574 1.00 66.75 106 PHE A CA 1
ATOM 811 C C . PHE A 1 106 ? -18.752 -1.786 -0.413 1.00 66.75 106 PHE A C 1
ATOM 813 O O . PHE A 1 106 ? -19.876 -1.338 -0.614 1.00 66.75 106 PHE A O 1
ATOM 820 N N . GLU A 1 107 ? -18.348 -2.132 0.807 1.00 77.56 107 GLU A N 1
ATOM 821 C CA . GLU A 1 107 ? -19.228 -2.093 1.974 1.00 77.56 107 GLU A CA 1
ATOM 822 C C . GLU A 1 107 ? -18.588 -1.272 3.101 1.00 77.56 107 GLU A C 1
ATOM 824 O O . GLU A 1 107 ? -17.546 -1.675 3.635 1.00 77.56 107 GLU A O 1
ATOM 829 N N . PRO A 1 108 ? -19.186 -0.118 3.465 1.00 79.12 108 PRO A N 1
ATOM 830 C CA . PRO A 1 108 ? -18.735 0.693 4.587 1.00 79.12 108 PRO A CA 1
ATOM 831 C C . PRO A 1 108 ? -18.700 -0.137 5.871 1.00 79.12 108 PRO A C 1
ATOM 833 O O . PRO A 1 108 ? -19.728 -0.585 6.375 1.00 79.12 108 PRO A O 1
ATOM 836 N N . SER A 1 109 ? -17.506 -0.334 6.420 1.00 89.31 109 SER A N 1
ATOM 837 C CA . SER A 1 109 ? -17.313 -1.066 7.668 1.00 89.31 109 SER A CA 1
ATOM 838 C C . SER A 1 109 ? -16.122 -0.509 8.435 1.00 89.31 109 SER A C 1
ATOM 840 O O . SER A 1 109 ? -15.106 -0.146 7.846 1.00 89.31 109 SER A O 1
ATOM 842 N N . ALA A 1 110 ? -16.225 -0.487 9.766 1.00 91.06 110 ALA A N 1
ATOM 843 C CA . ALA A 1 110 ? -15.111 -0.125 10.644 1.00 91.06 110 ALA A CA 1
ATOM 844 C C . ALA A 1 110 ? -13.997 -1.188 10.660 1.00 91.06 110 ALA A C 1
ATOM 846 O O . ALA A 1 110 ? -12.876 -0.919 11.103 1.00 91.06 110 ALA A O 1
ATOM 847 N N . GLU A 1 111 ? -14.305 -2.389 10.166 1.00 92.31 111 GLU A N 1
ATOM 848 C CA . GLU A 1 111 ? -13.360 -3.483 9.981 1.00 92.31 111 GLU A CA 1
ATOM 849 C C . GLU A 1 111 ? -13.564 -4.178 8.638 1.00 92.31 111 GLU A C 1
ATOM 851 O O . GLU A 1 111 ? -14.690 -4.493 8.248 1.00 92.31 111 GLU A O 1
ATOM 856 N N . ILE A 1 112 ? -12.464 -4.468 7.950 1.00 90.75 112 ILE A N 1
ATOM 857 C CA . ILE A 1 112 ? -12.479 -5.212 6.691 1.00 90.75 112 ILE A CA 1
ATOM 858 C C . ILE A 1 112 ? -11.473 -6.356 6.711 1.00 90.75 112 ILE A C 1
ATOM 860 O O . ILE A 1 112 ? -10.428 -6.297 7.370 1.00 90.75 112 ILE A O 1
ATOM 864 N N . GLN A 1 113 ? -11.785 -7.392 5.942 1.00 89.19 113 GLN A N 1
ATOM 865 C CA . GLN A 1 113 ? -10.858 -8.462 5.618 1.00 89.19 113 GLN A CA 1
ATOM 866 C C . GLN A 1 113 ? -10.307 -8.210 4.216 1.00 89.19 113 GLN A C 1
ATOM 868 O O . GLN A 1 113 ? -11.033 -8.289 3.228 1.00 89.19 113 GLN A O 1
ATOM 873 N N . VAL A 1 114 ? -9.011 -7.936 4.130 1.00 88.50 114 VAL A N 1
ATOM 874 C CA . VAL A 1 114 ? -8.309 -7.824 2.853 1.00 88.50 114 VAL A CA 1
ATOM 875 C C . VAL A 1 114 ? -7.844 -9.229 2.455 1.00 88.50 114 VAL A C 1
ATOM 877 O O . VAL A 1 114 ? -7.184 -9.896 3.268 1.00 88.50 114 VAL A O 1
ATOM 880 N N . PRO A 1 115 ? -8.209 -9.726 1.259 1.00 87.62 115 PRO A N 1
ATOM 881 C CA . PRO A 1 115 ? -7.771 -11.036 0.799 1.00 87.62 115 PRO A CA 1
ATOM 882 C C . PRO A 1 115 ? -6.268 -11.043 0.497 1.00 87.62 115 PRO A C 1
ATOM 884 O O . PRO A 1 115 ? -5.628 -9.999 0.363 1.00 87.62 115 PRO A O 1
ATOM 887 N N . GLU A 1 116 ? -5.697 -12.242 0.393 1.00 90.69 116 GLU A N 1
ATOM 888 C CA . GLU A 1 116 ? -4.334 -12.396 -0.110 1.00 90.69 116 GLU A CA 1
ATOM 889 C C . GLU A 1 116 ? -4.257 -11.865 -1.545 1.00 90.69 116 GLU A C 1
ATOM 891 O O . GLU A 1 116 ? -5.141 -12.130 -2.364 1.00 90.69 116 GLU A O 1
ATOM 896 N N . PHE A 1 117 ? -3.193 -11.126 -1.853 1.00 89.38 117 PHE A N 1
ATOM 897 C CA . PHE A 1 117 ? -2.992 -10.559 -3.178 1.00 89.38 117 PHE A CA 1
ATOM 898 C C . PHE A 1 117 ? -1.561 -10.768 -3.661 1.00 89.38 117 PHE A C 1
ATOM 900 O O . PHE A 1 117 ? -0.591 -10.502 -2.949 1.00 89.38 117 PHE A O 1
ATOM 907 N N . LYS A 1 118 ? -1.424 -11.243 -4.900 1.00 91.06 118 LYS A N 1
ATOM 908 C CA . LYS A 1 118 ? -0.130 -11.482 -5.540 1.00 91.06 118 LYS A CA 1
ATOM 909 C C . LYS A 1 118 ? 0.203 -10.320 -6.465 1.00 91.06 118 LYS A C 1
ATOM 911 O O . LYS A 1 118 ? -0.197 -10.322 -7.629 1.00 91.06 118 LYS A O 1
ATOM 916 N N . VAL A 1 119 ? 0.980 -9.371 -5.953 1.00 90.31 119 VAL A N 1
ATOM 917 C CA . VAL A 1 119 ? 1.474 -8.231 -6.727 1.00 90.31 119 VAL A CA 1
ATOM 918 C C . VAL A 1 119 ? 2.482 -8.734 -7.750 1.00 90.31 119 VAL A C 1
ATOM 920 O O . VAL A 1 119 ? 3.373 -9.528 -7.429 1.00 90.31 119 VAL A O 1
ATOM 923 N N . ARG A 1 120 ? 2.358 -8.264 -8.990 1.00 89.25 120 ARG A N 1
ATOM 924 C CA . ARG A 1 120 ? 3.296 -8.575 -10.076 1.00 89.25 120 ARG A CA 1
ATOM 925 C C . ARG A 1 120 ? 3.936 -7.276 -10.559 1.00 89.25 120 ARG A C 1
ATOM 927 O O . ARG A 1 120 ? 3.410 -6.682 -11.507 1.00 89.25 120 ARG A O 1
ATOM 934 N N . PRO A 1 121 ? 5.029 -6.819 -9.911 1.00 89.38 121 PRO A N 1
ATOM 935 C CA . PRO A 1 121 ? 5.756 -5.644 -10.364 1.00 89.38 121 PRO A CA 1
ATOM 936 C C . PRO A 1 121 ? 6.199 -5.834 -11.811 1.00 89.38 121 PRO A C 1
ATOM 938 O O . PRO A 1 121 ? 6.860 -6.820 -12.155 1.00 89.38 121 PRO A O 1
ATOM 941 N N . ARG A 1 122 ? 5.793 -4.895 -12.660 1.00 85.00 122 ARG A N 1
ATOM 942 C CA . ARG A 1 122 ? 5.968 -4.976 -14.108 1.00 85.00 122 ARG A CA 1
ATOM 943 C C . ARG A 1 122 ? 6.168 -3.597 -14.711 1.00 85.00 122 ARG A C 1
ATOM 945 O O . ARG A 1 122 ? 5.799 -2.597 -14.099 1.00 85.00 122 ARG A O 1
ATOM 952 N N . GLY A 1 123 ? 6.762 -3.561 -15.892 1.00 78.75 123 GLY A N 1
ATOM 953 C CA . GLY A 1 123 ? 6.997 -2.333 -16.633 1.00 78.75 123 GLY A CA 1
ATOM 954 C C . GLY A 1 123 ? 6.903 -2.536 -18.135 1.00 78.75 123 GLY A C 1
ATOM 955 O O . GLY A 1 123 ? 7.050 -3.651 -18.651 1.00 78.75 123 GLY A O 1
ATOM 956 N N . TRP A 1 124 ? 6.680 -1.427 -18.822 1.00 76.62 124 TRP A N 1
ATOM 957 C CA . TRP A 1 124 ? 6.617 -1.342 -20.270 1.00 76.62 124 TRP A CA 1
ATOM 958 C C . TRP A 1 124 ? 7.930 -0.815 -20.813 1.00 76.62 124 TRP A C 1
ATOM 960 O O . TRP A 1 124 ? 8.638 -0.048 -20.164 1.00 76.62 124 TRP A O 1
ATOM 970 N N . TYR A 1 125 ? 8.294 -1.283 -21.992 1.00 70.62 125 TYR A N 1
ATOM 971 C CA . TYR A 1 125 ? 9.521 -0.857 -22.619 1.00 70.62 125 TYR A CA 1
ATOM 972 C C . TYR A 1 125 ? 9.431 -1.044 -24.129 1.00 70.62 125 TYR A C 1
ATOM 974 O O . TYR A 1 125 ? 9.000 -2.094 -24.599 1.00 70.62 125 TYR A O 1
ATOM 982 N N . ASP A 1 126 ? 9.842 -0.022 -24.875 1.00 67.56 126 ASP A N 1
ATOM 983 C CA . ASP A 1 126 ? 9.744 0.043 -26.337 1.00 67.56 126 ASP A CA 1
ATOM 984 C C . ASP A 1 126 ? 10.814 -0.776 -27.086 1.00 67.56 126 ASP A C 1
ATOM 986 O O . ASP A 1 126 ? 10.792 -0.848 -28.313 1.00 67.56 126 ASP A O 1
ATOM 990 N N . GLY A 1 127 ? 11.759 -1.396 -26.372 1.00 64.12 127 GLY A N 1
ATOM 991 C CA . GLY A 1 127 ? 12.794 -2.240 -26.971 1.00 64.12 127 GLY A CA 1
ATOM 992 C C . GLY A 1 127 ? 13.978 -1.488 -27.592 1.00 64.12 127 GLY A C 1
ATOM 993 O O . GLY A 1 127 ? 14.815 -2.128 -28.229 1.00 64.12 127 GLY A O 1
ATOM 994 N N . LYS A 1 128 ? 14.111 -0.164 -27.409 1.00 67.44 128 LYS A N 1
ATOM 995 C CA . LYS A 1 128 ? 15.170 0.650 -28.054 1.00 67.44 128 LYS A CA 1
ATOM 996 C C . LYS A 1 128 ? 16.618 0.216 -27.743 1.00 67.44 128 LYS A C 1
ATOM 998 O O . LYS A 1 128 ? 17.535 0.453 -28.524 1.00 67.44 128 LYS A O 1
ATOM 1003 N N . TYR A 1 129 ? 16.849 -0.404 -26.596 1.00 62.41 129 TYR A N 1
ATOM 1004 C CA . TYR A 1 129 ? 18.132 -0.857 -26.066 1.00 62.41 129 TYR A CA 1
ATOM 1005 C C . TYR A 1 129 ? 18.128 -2.385 -26.047 1.00 62.41 129 TYR A C 1
ATOM 1007 O O . TYR A 1 129 ? 17.414 -3.024 -25.277 1.00 62.41 129 TYR A O 1
ATOM 1015 N N . VAL A 1 130 ? 19.003 -2.969 -26.864 1.00 55.53 130 VAL A N 1
ATOM 1016 C CA . VAL A 1 130 ? 19.214 -4.425 -26.963 1.00 55.53 130 VAL A CA 1
ATOM 1017 C C . VAL A 1 130 ? 19.799 -5.007 -25.665 1.00 55.53 130 VAL A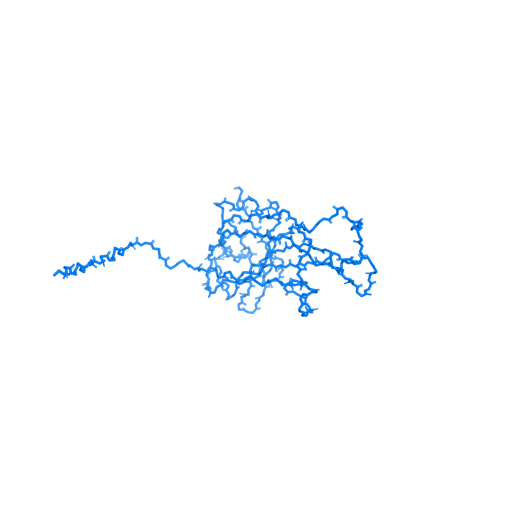 C 1
ATOM 1019 O O . VAL A 1 130 ? 19.612 -6.178 -25.346 1.00 55.53 130 VAL A O 1
ATOM 1022 N N . LYS A 1 131 ? 20.493 -4.173 -24.883 1.00 56.06 131 LYS A N 1
ATOM 1023 C CA . LYS A 1 131 ? 20.909 -4.453 -23.507 1.00 56.06 131 LYS A CA 1
ATOM 1024 C C . LYS A 1 131 ? 20.394 -3.325 -22.634 1.00 56.06 131 LYS A C 1
ATOM 1026 O O . LYS A 1 131 ? 20.907 -2.211 -22.706 1.00 56.06 131 LYS A O 1
ATOM 1031 N N . PHE A 1 132 ? 19.371 -3.614 -21.842 1.00 57.84 132 PHE A N 1
ATOM 1032 C CA . PHE A 1 132 ? 18.802 -2.646 -20.91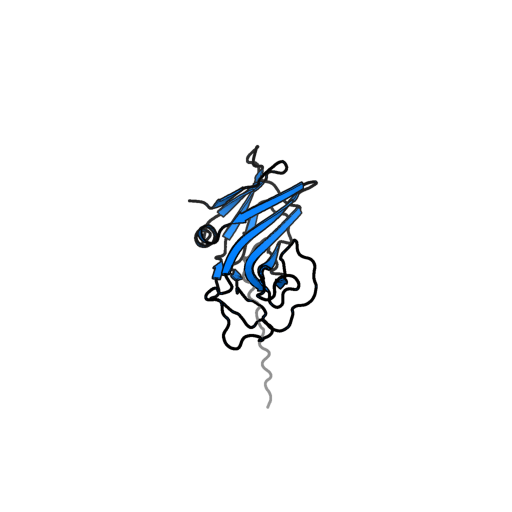7 1.00 57.84 132 PHE A CA 1
ATOM 1033 C C . PHE A 1 132 ? 19.900 -2.177 -19.942 1.00 57.84 132 PHE A C 1
ATOM 1035 O O . PHE A 1 132 ? 20.453 -3.010 -19.222 1.00 57.84 132 PHE A O 1
ATOM 1042 N N . PRO A 1 133 ? 20.266 -0.882 -19.915 1.00 55.84 133 PRO A N 1
ATOM 1043 C CA . PRO A 1 133 ? 21.465 -0.417 -19.210 1.00 55.84 133 PRO A CA 1
ATOM 1044 C C . PRO A 1 133 ? 21.308 -0.365 -17.680 1.00 55.84 133 PRO A C 1
ATOM 1046 O O . PRO A 1 133 ? 22.212 0.087 -16.979 1.00 55.84 133 PRO A O 1
ATOM 1049 N N . PHE A 1 134 ? 20.175 -0.823 -17.138 1.00 62.47 134 PHE A N 1
ATOM 1050 C CA . PHE A 1 134 ? 19.858 -0.713 -15.721 1.00 62.47 134 PHE A CA 1
ATOM 1051 C C . PHE A 1 134 ? 19.771 -2.078 -15.031 1.00 62.47 134 PHE A C 1
ATOM 1053 O O . PHE A 1 134 ? 18.930 -2.914 -15.337 1.00 62.47 134 PHE A O 1
ATOM 1060 N N . TRP A 1 135 ? 20.605 -2.237 -14.003 1.00 70.62 135 TRP A N 1
ATOM 1061 C CA . TRP A 1 135 ? 20.605 -3.322 -13.011 1.00 70.62 135 TRP A CA 1
ATOM 1062 C C . TRP A 1 135 ? 19.317 -3.383 -12.176 1.00 70.62 135 TRP A C 1
ATOM 1064 O O . TRP A 1 135 ? 19.050 -4.364 -11.487 1.00 70.62 135 TRP A O 1
ATOM 1074 N N . ARG A 1 136 ? 18.544 -2.293 -12.182 1.00 77.62 136 ARG A N 1
ATOM 1075 C CA . ARG A 1 136 ? 17.327 -2.134 -11.392 1.00 77.62 136 ARG A CA 1
ATOM 1076 C C . ARG A 1 136 ? 16.143 -2.710 -12.159 1.00 77.62 136 ARG A C 1
ATOM 1078 O O . ARG A 1 136 ? 15.963 -2.423 -13.338 1.00 77.62 136 ARG A O 1
ATOM 1085 N N . ARG A 1 137 ? 15.324 -3.494 -11.464 1.00 83.75 137 ARG A N 1
ATOM 1086 C CA . ARG A 1 137 ? 14.092 -4.096 -11.984 1.00 83.75 137 ARG A CA 1
ATOM 1087 C C . ARG A 1 137 ? 12.874 -3.448 -11.320 1.00 83.75 137 ARG A C 1
ATOM 1089 O O . ARG A 1 137 ? 13.053 -2.813 -10.278 1.00 83.75 137 ARG A O 1
ATOM 1096 N N . PRO A 1 138 ? 11.656 -3.603 -11.874 1.00 87.94 138 PRO A N 1
ATOM 1097 C CA . PRO A 1 138 ? 10.446 -3.166 -11.192 1.00 87.94 138 PRO A CA 1
ATOM 1098 C C . PRO A 1 138 ? 10.381 -3.693 -9.752 1.00 87.94 138 PRO A C 1
ATOM 1100 O O . PRO A 1 138 ? 10.749 -4.837 -9.500 1.00 87.94 138 PRO A O 1
ATOM 1103 N N . SER A 1 139 ? 9.940 -2.898 -8.787 1.00 91.62 139 SER A N 1
ATOM 1104 C CA . SER A 1 139 ? 10.006 -3.292 -7.373 1.00 91.62 139 SER A CA 1
ATOM 1105 C C . SER A 1 139 ? 8.767 -2.871 -6.612 1.00 91.62 139 SER A C 1
ATOM 1107 O O . SER A 1 139 ? 8.287 -1.756 -6.775 1.00 91.62 139 SER A O 1
ATOM 1109 N N . PHE A 1 140 ? 8.261 -3.760 -5.759 1.00 93.38 140 PHE A N 1
ATOM 1110 C CA . PHE A 1 140 ? 7.152 -3.447 -4.865 1.00 93.38 140 PHE A CA 1
ATOM 1111 C C . PHE A 1 140 ? 7.556 -2.364 -3.854 1.00 93.38 140 PHE A C 1
ATOM 1113 O O . PHE A 1 140 ? 8.567 -2.502 -3.166 1.00 93.38 140 PHE A O 1
ATOM 1120 N N . GLU A 1 141 ? 6.758 -1.303 -3.762 1.00 93.88 141 GLU A N 1
ATOM 1121 C CA . GLU A 1 141 ? 7.020 -0.134 -2.912 1.00 93.88 141 GLU A CA 1
ATOM 1122 C C . GLU A 1 141 ? 6.173 -0.123 -1.644 1.00 93.88 141 GLU A C 1
ATOM 1124 O O . GLU A 1 141 ? 6.596 0.436 -0.635 1.00 93.88 141 GLU A O 1
ATOM 1129 N N . GLY A 1 142 ? 4.999 -0.755 -1.657 1.00 94.56 142 GLY A N 1
ATOM 1130 C CA . GLY A 1 142 ? 4.137 -0.822 -0.484 1.00 94.56 142 GLY A CA 1
ATOM 1131 C C . GLY A 1 142 ? 2.656 -0.881 -0.820 1.00 94.56 142 GLY A C 1
ATOM 1132 O O . GLY A 1 142 ? 2.249 -1.000 -1.974 1.00 94.56 142 GLY A O 1
ATOM 1133 N N . ILE A 1 143 ? 1.844 -0.812 0.229 1.00 94.62 143 ILE A N 1
ATOM 1134 C CA . ILE A 1 143 ? 0.384 -0.788 0.137 1.00 94.62 143 ILE A CA 1
ATOM 1135 C C . ILE A 1 143 ? -0.071 0.604 0.550 1.00 94.62 143 ILE A C 1
ATOM 1137 O O . ILE A 1 143 ? 0.161 1.013 1.687 1.00 94.62 143 ILE A O 1
ATOM 1141 N N . HIS A 1 144 ? -0.693 1.332 -0.364 1.00 93.81 144 HIS A N 1
ATOM 1142 C CA . HIS A 1 144 ? -1.289 2.633 -0.099 1.00 93.81 144 HIS A CA 1
ATOM 1143 C C . HIS A 1 144 ? -2.758 2.424 0.239 1.00 93.81 144 HIS A C 1
ATOM 1145 O O . HIS A 1 144 ? -3.473 1.743 -0.489 1.00 93.81 144 HIS A O 1
ATOM 1151 N N . ILE A 1 145 ? -3.204 2.990 1.353 1.00 92.75 145 ILE A N 1
ATOM 1152 C CA . ILE A 1 145 ? -4.598 2.917 1.780 1.00 92.75 145 ILE A CA 1
ATOM 1153 C C . ILE A 1 145 ? -5.140 4.335 1.823 1.00 92.75 145 ILE A C 1
ATOM 1155 O O . ILE A 1 145 ? -4.574 5.210 2.488 1.00 92.75 145 ILE A O 1
ATOM 1159 N N . VAL A 1 146 ? -6.235 4.543 1.103 1.00 91.94 146 VAL A N 1
ATOM 1160 C CA . VAL A 1 146 ? -6.972 5.801 1.047 1.00 91.94 146 VAL A CA 1
ATOM 1161 C C . VAL A 1 146 ? -8.370 5.546 1.584 1.00 91.94 146 VAL A C 1
ATOM 1163 O O . VAL A 1 146 ? -9.064 4.639 1.130 1.00 91.94 146 VAL A O 1
ATOM 1166 N N . LEU A 1 147 ? -8.759 6.343 2.570 1.00 91.69 147 LEU A N 1
ATOM 1167 C CA . LEU A 1 147 ? -10.081 6.311 3.174 1.00 91.69 147 LEU A CA 1
ATOM 1168 C C . LEU A 1 147 ? -10.764 7.635 2.896 1.00 91.69 147 LEU A C 1
ATOM 1170 O O . LEU A 1 147 ? -10.212 8.689 3.224 1.00 91.69 147 LEU A O 1
ATOM 1174 N N . THR A 1 148 ? -11.973 7.588 2.359 1.00 91.12 148 THR A N 1
ATOM 1175 C CA . THR A 1 148 ? -12.848 8.758 2.342 1.00 91.12 148 THR A CA 1
ATOM 1176 C C . THR A 1 148 ? -13.810 8.660 3.513 1.00 91.12 148 THR A C 1
ATOM 1178 O O . THR A 1 148 ? -14.374 7.606 3.805 1.00 91.12 148 THR A O 1
ATOM 1181 N N . LEU A 1 149 ? -13.965 9.771 4.219 1.00 90.31 149 LEU A N 1
ATOM 1182 C CA . LEU A 1 149 ? -14.965 9.970 5.255 1.00 90.31 149 LEU A CA 1
ATOM 1183 C C . LEU A 1 149 ? -15.831 11.168 4.861 1.00 90.31 149 LEU A C 1
ATOM 1185 O O . LEU A 1 149 ? -15.485 11.924 3.951 1.00 90.31 149 LEU A O 1
ATOM 1189 N N . ASN A 1 150 ? -16.950 11.370 5.553 1.00 85.69 150 ASN A N 1
ATOM 1190 C CA . ASN A 1 150 ? -17.824 12.516 5.302 1.00 85.69 150 ASN A CA 1
ATOM 1191 C C . ASN A 1 150 ? -17.059 13.836 5.515 1.00 85.69 150 ASN A C 1
ATOM 1193 O O . ASN A 1 150 ? -16.865 14.277 6.645 1.00 85.69 150 ASN A O 1
ATOM 1197 N N . GLY A 1 151 ? -16.618 14.454 4.415 1.00 85.69 151 GLY A N 1
ATOM 1198 C CA . GLY A 1 151 ? -15.886 15.722 4.411 1.00 85.69 151 GLY A CA 1
ATOM 1199 C C . GLY A 1 151 ? -14.367 15.621 4.592 1.00 85.69 151 GLY A C 1
ATOM 1200 O O . GLY A 1 151 ? -13.721 16.658 4.728 1.00 85.69 151 GLY A O 1
ATOM 1201 N N . SER A 1 152 ? -13.767 14.425 4.584 1.00 90.19 152 SER A N 1
ATOM 1202 C CA . SER A 1 152 ? -12.306 14.285 4.679 1.00 90.19 152 SER A CA 1
ATOM 1203 C C . SER A 1 152 ? -11.759 13.073 3.925 1.00 90.19 152 SER A C 1
ATOM 1205 O O . SER A 1 152 ? -12.468 12.125 3.598 1.00 90.19 152 SER A O 1
ATOM 1207 N N . THR A 1 153 ? -10.463 13.104 3.616 1.00 91.69 153 THR A N 1
ATOM 1208 C CA . THR A 1 153 ? -9.744 11.968 3.029 1.00 91.69 153 THR A CA 1
ATOM 1209 C C . THR A 1 153 ? -8.471 11.728 3.821 1.00 91.69 153 THR A C 1
ATOM 1211 O O . THR A 1 153 ? -7.661 12.636 3.993 1.00 91.69 153 THR A O 1
ATOM 1214 N N . ALA A 1 154 ? -8.300 10.503 4.299 1.00 93.12 154 ALA A N 1
ATOM 1215 C CA . ALA A 1 154 ? -7.151 10.067 5.074 1.00 93.12 154 ALA A CA 1
ATOM 1216 C C . ALA A 1 154 ? -6.311 9.088 4.252 1.00 93.12 154 ALA A C 1
ATOM 1218 O O . ALA A 1 154 ? -6.845 8.238 3.540 1.00 93.12 154 ALA A O 1
ATOM 1219 N N . ARG A 1 155 ? -4.985 9.204 4.342 1.00 93.69 155 ARG A N 1
ATOM 1220 C CA . ARG A 1 155 ? -4.046 8.383 3.567 1.00 93.69 155 ARG A CA 1
ATOM 1221 C C . ARG A 1 155 ? -2.942 7.858 4.459 1.00 93.69 155 ARG A C 1
ATOM 1223 O O . ARG A 1 155 ? -2.443 8.584 5.314 1.00 93.69 155 ARG A O 1
ATOM 1230 N N . SER A 1 156 ? -2.551 6.610 4.253 1.00 94.94 156 SER A N 1
ATOM 1231 C CA . SER A 1 156 ? -1.381 6.045 4.918 1.00 94.94 156 SER A CA 1
ATOM 1232 C C . SER A 1 156 ? -0.808 4.884 4.114 1.00 94.94 156 SER A C 1
ATOM 1234 O O . SER A 1 156 ? -1.494 4.297 3.275 1.00 94.94 156 SER A O 1
ATOM 1236 N N . THR A 1 157 ? 0.451 4.547 4.383 1.00 94.44 157 THR A N 1
ATOM 1237 C CA . THR A 1 157 ? 1.200 3.546 3.620 1.00 94.44 157 THR A CA 1
ATOM 1238 C C . THR A 1 157 ? 1.744 2.458 4.536 1.00 94.44 157 THR A C 1
ATOM 1240 O O . THR A 1 157 ? 2.329 2.734 5.584 1.00 94.44 157 THR A O 1
ATOM 1243 N N . ILE A 1 158 ? 1.594 1.205 4.111 1.00 95.12 158 ILE A N 1
ATOM 1244 C CA . ILE A 1 158 ? 2.268 0.046 4.694 1.00 95.12 158 ILE A CA 1
ATOM 1245 C C . ILE A 1 158 ? 3.507 -0.241 3.850 1.00 95.12 158 ILE A C 1
ATOM 1247 O O . ILE A 1 158 ? 3.401 -0.600 2.677 1.00 95.12 158 ILE A O 1
ATOM 1251 N N . SER A 1 159 ? 4.686 -0.109 4.455 1.00 95.12 159 SER A N 1
ATOM 1252 C CA . SER A 1 159 ? 5.950 -0.422 3.778 1.00 95.12 159 SER A CA 1
ATOM 1253 C C . SER A 1 159 ? 6.070 -1.919 3.439 1.00 95.12 159 SER A C 1
ATOM 1255 O O . SER A 1 159 ? 5.450 -2.750 4.112 1.00 95.12 159 SER A O 1
ATOM 1257 N N . PRO A 1 160 ? 6.947 -2.317 2.497 1.00 94.44 160 PRO A N 1
ATOM 1258 C CA . PRO A 1 160 ? 7.150 -3.724 2.146 1.00 94.44 160 PRO A CA 1
ATOM 1259 C C . PRO A 1 160 ? 7.581 -4.575 3.345 1.00 94.44 160 PRO A C 1
ATOM 1261 O O . PRO A 1 160 ? 7.146 -5.707 3.529 1.00 94.44 160 PRO A O 1
ATOM 1264 N N . LYS A 1 161 ? 8.396 -4.012 4.243 1.00 92.69 161 LYS A N 1
ATOM 1265 C CA . LYS A 1 161 ? 8.818 -4.703 5.469 1.00 92.69 161 LYS A CA 1
ATOM 1266 C C . LYS A 1 161 ? 7.651 -4.943 6.432 1.00 92.69 161 LYS A C 1
ATOM 1268 O O . LYS A 1 161 ? 7.639 -5.949 7.141 1.00 92.69 161 LYS A O 1
ATOM 1273 N N . GLN A 1 162 ? 6.699 -4.013 6.500 1.00 94.06 162 GLN A N 1
ATOM 1274 C CA . GLN A 1 162 ? 5.505 -4.149 7.335 1.00 94.06 162 GLN A CA 1
ATOM 1275 C C . GLN A 1 162 ? 4.470 -5.080 6.701 1.00 94.06 162 GLN A C 1
ATOM 1277 O O . GLN A 1 162 ? 3.841 -5.835 7.439 1.00 94.06 162 GLN A O 1
ATOM 1282 N N . SER A 1 163 ? 4.321 -5.083 5.373 1.00 93.50 163 SER A N 1
ATOM 1283 C CA . SER A 1 163 ? 3.333 -5.927 4.691 1.00 93.50 163 SER A CA 1
ATOM 1284 C C . SER A 1 163 ? 3.591 -7.417 4.921 1.00 93.50 163 SER A C 1
ATOM 1286 O O . SER A 1 163 ? 2.662 -8.173 5.194 1.00 93.50 163 SER A O 1
ATOM 1288 N N . MET A 1 164 ? 4.861 -7.830 4.965 1.00 90.56 164 MET A N 1
ATOM 1289 C CA . MET A 1 164 ? 5.243 -9.212 5.288 1.00 90.56 164 MET A CA 1
ATOM 1290 C C . MET A 1 164 ? 4.855 -9.639 6.713 1.00 90.56 164 MET A C 1
ATOM 1292 O O . MET A 1 164 ? 4.782 -10.830 7.008 1.00 90.56 164 MET A O 1
ATOM 1296 N N . ARG A 1 165 ? 4.589 -8.683 7.612 1.00 92.19 165 ARG A N 1
ATOM 1297 C CA . ARG A 1 165 ? 4.170 -8.942 8.999 1.00 92.19 165 ARG A CA 1
ATOM 1298 C C . ARG A 1 165 ? 2.654 -9.011 9.164 1.00 92.19 165 ARG A C 1
ATOM 1300 O O . ARG A 1 165 ? 2.200 -9.291 10.268 1.00 92.19 165 ARG A O 1
ATOM 1307 N N . LEU A 1 166 ? 1.878 -8.755 8.111 1.00 92.44 166 LEU A N 1
ATOM 1308 C CA . LEU A 1 166 ? 0.415 -8.700 8.176 1.00 92.44 166 LEU A CA 1
ATOM 1309 C C . LEU A 1 166 ? -0.250 -10.073 8.341 1.00 92.44 166 LEU A C 1
ATOM 1311 O O . LEU A 1 166 ? -1.413 -10.136 8.734 1.00 92.44 166 LEU A O 1
ATOM 1315 N N . LYS A 1 167 ? 0.473 -11.169 8.078 1.00 89.62 167 LYS A N 1
ATOM 1316 C CA . LYS A 1 167 ? -0.066 -12.533 8.152 1.00 89.62 167 LYS A CA 1
ATOM 1317 C C . LYS A 1 167 ? -0.708 -12.798 9.517 1.00 89.62 167 LYS A C 1
ATOM 1319 O O . LYS A 1 167 ? -0.025 -12.772 10.538 1.00 89.62 167 LYS A O 1
ATOM 1324 N N . ASN A 1 168 ? -2.010 -13.087 9.513 1.00 83.62 168 ASN A N 1
ATOM 1325 C CA . ASN A 1 168 ? -2.836 -13.331 10.705 1.00 83.62 168 ASN A CA 1
ATOM 1326 C C . ASN A 1 168 ? -2.889 -12.162 11.706 1.00 83.62 168 ASN A C 1
ATOM 1328 O O . ASN A 1 168 ? -3.308 -12.349 12.850 1.00 83.62 168 ASN A O 1
ATOM 1332 N N . LYS A 1 169 ? -2.492 -10.953 11.296 1.00 89.38 169 LYS A N 1
ATOM 1333 C CA . LYS A 1 169 ? -2.514 -9.755 12.137 1.00 89.38 169 LYS A CA 1
ATOM 1334 C C . LYS A 1 169 ? -3.625 -8.802 11.723 1.00 89.38 169 LYS A C 1
ATOM 1336 O O . LYS A 1 169 ? -4.121 -8.826 10.596 1.00 89.38 169 LYS A O 1
ATOM 1341 N N . THR A 1 170 ? -3.985 -7.941 12.666 1.00 92.56 170 THR A N 1
ATOM 1342 C CA . THR A 1 170 ? -4.848 -6.790 12.414 1.00 92.56 170 THR A CA 1
ATOM 1343 C C . THR A 1 170 ? -3.976 -5.546 12.294 1.00 92.56 170 THR A C 1
ATOM 1345 O O . THR A 1 170 ? -3.209 -5.224 13.206 1.00 92.56 170 THR A O 1
ATOM 1348 N N . ALA A 1 171 ? -4.077 -4.861 11.160 1.00 94.94 171 ALA A N 1
ATOM 1349 C CA . ALA A 1 171 ? -3.542 -3.523 10.972 1.00 94.94 171 ALA A CA 1
ATOM 1350 C C . ALA A 1 171 ? -4.563 -2.499 11.481 1.00 94.94 171 ALA A C 1
ATOM 1352 O O . ALA A 1 171 ? -5.746 -2.576 11.154 1.00 94.94 171 ALA A O 1
ATOM 1353 N N . VAL A 1 172 ? -4.112 -1.541 12.284 1.00 96.06 172 VAL A N 1
ATOM 1354 C CA . VAL A 1 172 ? -4.953 -0.457 12.796 1.00 96.06 172 VAL A CA 1
ATOM 1355 C C . VAL A 1 172 ? -4.606 0.816 12.045 1.00 96.06 172 VAL A C 1
ATOM 1357 O O . VAL A 1 172 ? -3.500 1.337 12.194 1.00 96.06 172 VAL A O 1
ATOM 1360 N N . PHE A 1 173 ? -5.547 1.309 11.248 1.00 96.00 173 PHE A N 1
ATOM 1361 C CA . PHE A 1 173 ? -5.449 2.593 10.573 1.00 96.00 173 PHE A CA 1
ATOM 1362 C C . PHE A 1 173 ? -6.001 3.675 11.503 1.00 96.00 173 PHE A C 1
ATOM 1364 O O . PHE A 1 173 ? -7.193 3.706 11.812 1.00 96.00 173 PHE A O 1
ATOM 1371 N N . ARG A 1 174 ? -5.122 4.565 11.957 1.00 96.06 174 ARG A N 1
ATOM 1372 C CA . ARG A 1 174 ? -5.461 5.725 12.780 1.00 96.06 174 ARG A CA 1
ATOM 1373 C C . ARG A 1 174 ? -5.741 6.911 11.870 1.00 96.06 174 ARG A C 1
ATOM 1375 O O . ARG A 1 174 ? -4.813 7.502 11.315 1.00 96.06 174 ARG A O 1
ATOM 1382 N N . VAL A 1 175 ? -7.019 7.229 11.726 1.00 94.19 175 VAL A N 1
ATOM 1383 C CA . VAL A 1 175 ? -7.545 8.300 10.884 1.00 94.19 175 VAL A CA 1
ATOM 1384 C C . VAL A 1 175 ? -7.241 9.650 11.519 1.00 94.19 175 VAL A C 1
ATOM 1386 O O . VAL A 1 175 ? -7.584 9.907 12.674 1.00 94.19 175 VAL A O 1
ATOM 1389 N N . ASN A 1 176 ? -6.610 10.527 10.749 1.00 93.19 176 ASN A N 1
ATOM 1390 C CA . ASN A 1 176 ? -6.405 11.924 11.091 1.00 93.19 176 ASN A CA 1
ATOM 1391 C C . ASN A 1 176 ? -6.809 12.780 9.889 1.00 93.19 176 ASN A C 1
ATOM 1393 O O . ASN A 1 176 ? -6.148 12.760 8.858 1.00 93.19 176 ASN A O 1
ATOM 1397 N N . CYS A 1 177 ? -7.906 13.525 10.021 1.00 86.38 177 CYS A N 1
ATOM 1398 C CA . CYS A 1 177 ? -8.418 14.400 8.961 1.00 86.38 177 CYS A CA 1
ATOM 1399 C C . CYS A 1 177 ? -7.698 15.756 8.904 1.00 86.38 177 CYS A C 1
ATOM 1401 O O . CYS A 1 177 ? -7.919 16.533 7.983 1.00 86.38 177 CYS A O 1
ATOM 1403 N N . THR A 1 178 ? -6.877 16.059 9.912 1.00 84.56 178 THR A N 1
ATOM 1404 C CA . THR A 1 178 ? -6.189 17.349 10.089 1.00 84.56 178 THR A CA 1
ATOM 1405 C C . THR A 1 178 ? -4.675 17.254 9.904 1.00 84.56 178 THR A C 1
ATOM 1407 O O . THR A 1 178 ? -3.970 18.239 10.089 1.00 84.56 178 THR A O 1
ATOM 1410 N N . GLY A 1 179 ? -4.160 16.071 9.575 1.00 82.06 179 GLY A N 1
ATOM 1411 C CA . GLY A 1 179 ? -2.733 15.803 9.434 1.00 82.06 179 GLY A CA 1
ATOM 1412 C C . GLY A 1 179 ? -2.485 14.369 8.982 1.00 82.06 179 GLY A C 1
ATOM 1413 O O . GLY A 1 179 ? -3.365 13.735 8.402 1.00 82.06 179 GLY A O 1
ATOM 1414 N N . ASP A 1 180 ? -1.302 13.840 9.278 1.00 86.56 180 ASP A N 1
ATOM 1415 C CA . ASP A 1 180 ? -0.917 12.518 8.790 1.00 86.56 180 ASP A CA 1
ATOM 1416 C C . ASP A 1 180 ? -1.670 11.397 9.509 1.00 86.56 180 ASP A C 1
ATOM 1418 O O . ASP A 1 180 ? -1.743 11.339 10.744 1.00 86.56 180 ASP A O 1
ATOM 1422 N N . SER A 1 181 ? -2.220 10.476 8.717 1.00 92.94 181 SER A N 1
ATOM 1423 C CA . SER A 1 181 ? -2.792 9.230 9.218 1.00 92.94 181 SER A CA 1
ATOM 1424 C C . SER A 1 181 ? -1.719 8.148 9.288 1.00 92.94 181 SER A C 1
ATOM 1426 O O . SER A 1 181 ? -0.814 8.076 8.454 1.00 92.94 181 SER A O 1
ATOM 1428 N N . THR A 1 182 ? -1.813 7.272 10.285 1.00 94.56 182 THR A N 1
ATOM 1429 C CA . THR A 1 182 ? -0.778 6.258 10.547 1.00 94.56 182 THR A CA 1
ATOM 1430 C C . THR A 1 182 ? -1.366 4.860 10.577 1.00 94.56 182 THR A C 1
ATOM 1432 O O . THR A 1 182 ? -2.489 4.660 11.035 1.00 94.56 182 THR A O 1
ATOM 1435 N N . ILE A 1 183 ? -0.592 3.873 10.127 1.00 94.38 183 ILE A N 1
ATOM 1436 C CA . ILE A 1 183 ? -0.955 2.461 10.249 1.00 94.38 183 ILE A CA 1
ATOM 1437 C C . ILE A 1 183 ? -0.024 1.781 11.241 1.00 94.38 183 ILE A C 1
ATOM 1439 O O . ILE A 1 183 ? 1.201 1.805 11.107 1.00 94.38 183 ILE A O 1
ATOM 1443 N N . VAL A 1 184 ? -0.625 1.117 12.222 1.00 93.62 184 VAL A N 1
ATOM 1444 C CA . VAL A 1 184 ? 0.077 0.267 13.178 1.00 93.62 184 VAL A CA 1
ATOM 1445 C C . VAL A 1 184 ? -0.215 -1.186 12.837 1.00 93.62 184 VAL A C 1
ATOM 1447 O O . VAL A 1 184 ? -1.348 -1.646 12.939 1.00 93.62 184 VAL A O 1
ATOM 1450 N N . VAL A 1 185 ? 0.820 -1.927 12.450 1.00 89.19 185 VAL A N 1
ATOM 1451 C CA . VAL A 1 185 ? 0.747 -3.386 12.312 1.00 89.19 185 VAL A CA 1
ATOM 1452 C C . VAL A 1 185 ? 1.079 -3.991 13.672 1.00 89.19 185 VAL A C 1
ATOM 1454 O O . VAL A 1 185 ? 2.129 -3.666 14.230 1.00 89.19 185 VAL A O 1
ATOM 1457 N N . GLY A 1 186 ? 0.187 -4.830 14.215 1.00 75.69 186 GLY A N 1
ATOM 1458 C CA . GLY A 1 186 ? 0.391 -5.485 15.513 1.00 75.69 186 GLY A CA 1
ATOM 1459 C C . GLY A 1 186 ? 1.793 -6.097 15.636 1.00 75.69 186 GLY A C 1
ATOM 1460 O O . GLY A 1 186 ? 2.305 -6.680 14.671 1.00 75.69 186 GLY A O 1
ATOM 1461 N N . LYS A 1 187 ? 2.434 -5.909 16.799 1.00 57.56 187 LYS A N 1
ATOM 1462 C CA . LYS A 1 187 ? 3.773 -6.457 17.074 1.00 57.56 187 LYS A CA 1
ATOM 1463 C C . LYS A 1 187 ? 3.799 -7.973 16.960 1.00 57.56 187 LYS A C 1
ATOM 1465 O O . LYS A 1 187 ? 2.737 -8.612 17.105 1.00 57.56 187 LYS A O 1
#

Radius of gyration: 21.57 Å; chains: 1; bounding box: 56×69×48 Å